Protein AF-A0A8S9QI50-F1 (afdb_monomer)

Radius of gyration: 54.48 Å; Cα contacts (8 Å, |Δi|>4): 12; chains: 1; bounding box: 110×60×147 Å

pLDDT: mean 75.53, std 21.55, range [35.88, 98.75]

Mean predicted aligned error: 19.98 Å

Organism: Brassica cretica (NCBI:txid69181)

Solvent-accessible surface area (backbone atoms only — not comparable to full-atom values): 15963 Å² total; per-residue (Å²): 137,56,76,68,60,55,54,53,54,54,58,59,60,73,72,70,82,82,82,88,85,89,84,87,86,87,87,80,80,88,78,88,74,76,85,88,80,71,90,71,80,74,74,79,72,74,74,73,73,75,77,71,82,65,77,65,79,70,86,74,72,80,82,78,77,90,82,76,102,65,68,80,72,68,54,55,61,54,54,54,56,54,64,61,71,78,57,66,94,86,71,78,77,79,68,68,86,45,73,66,44,46,51,52,50,51,53,50,54,52,50,52,50,52,53,50,50,53,49,52,53,48,50,52,54,48,51,54,49,52,59,72,64,52,54,59,68,58,54,52,49,53,53,50,49,54,51,52,53,54,52,52,50,56,50,52,54,52,48,54,56,51,50,52,52,51,53,51,53,53,51,52,52,51,54,51,53,53,52,53,50,52,51,52,52,52,51,55,51,50,56,49,49,53,52,50,53,53,51,49,52,54,48,53,52,53,51,53,50,53,51,50,54,49,35,48,72,74,65,79,47,56,73,70,63,51,54,54,53,51,56,57,51,48,55,53,49,52,53,50,53,59,55,51,62,59,52,60,56,55,55,53,57,59,65,66,69,77,114

Sequence (259 aa):
MTEREAYVKMAVAHAKDSEDEGASLEGRSPISLSPSSEDETVAVTRKRRRSSRAALPGSSHPRLVPEGDGSLFVAQVNLISLAGRMRSVGCCLPSLASSAEKEAYANVAVASAKVMEAFNEYVVVMEDRVEASWNEKEIESIGSEIKRLSEELEVIKREGKRDAKKIEALTDDWRRIQWENKDLTTQGKWTRKMKEVSAEIQLQEVTANIDLINELKDGGLTVDAELARLKEMEGDCEGLVASAAVSDWSIWARSSSNF

Structure (mmCIF, N/CA/C/O backbone):
data_AF-A0A8S9QI50-F1
#
_entry.id   AF-A0A8S9QI50-F1
#
loop_
_atom_site.group_PDB
_atom_site.id
_atom_site.type_symbol
_atom_site.label_atom_id
_atom_site.label_alt_id
_atom_site.label_comp_id
_atom_site.label_asym_id
_atom_site.label_entity_id
_atom_site.label_seq_id
_atom_site.pdbx_PDB_ins_code
_atom_site.Cartn_x
_atom_site.Cartn_y
_atom_site.Cartn_z
_atom_site.occupancy
_atom_site.B_iso_or_equiv
_atom_site.auth_seq_id
_atom_site.auth_comp_id
_atom_site.auth_asym_id
_atom_site.auth_atom_id
_atom_site.pdbx_PDB_model_num
ATOM 1 N N . MET A 1 1 ? 23.922 30.296 -1.142 1.00 53.25 1 MET A N 1
ATOM 2 C CA . MET A 1 1 ? 23.917 28.849 -0.863 1.00 53.25 1 MET A CA 1
ATOM 3 C C . MET A 1 1 ? 22.477 28.391 -0.955 1.00 53.25 1 MET A C 1
ATOM 5 O O . MET A 1 1 ? 21.657 28.883 -0.190 1.00 53.25 1 MET A O 1
ATOM 9 N N . TH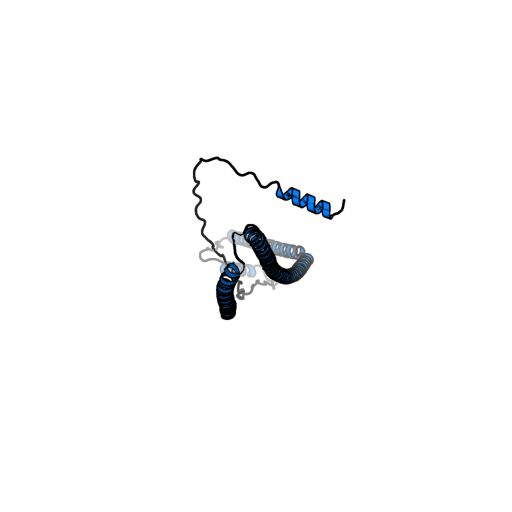R A 1 2 ? 22.134 27.619 -1.981 1.00 66.44 2 THR A N 1
ATOM 10 C CA . THR A 1 2 ? 20.734 27.238 -2.257 1.00 66.44 2 THR A CA 1
ATOM 11 C C . THR A 1 2 ? 20.376 25.960 -1.499 1.00 66.44 2 THR A C 1
ATOM 13 O O . THR A 1 2 ? 21.251 25.143 -1.233 1.00 66.44 2 THR A O 1
ATOM 16 N N . GLU A 1 3 ? 19.102 25.761 -1.151 1.00 64.56 3 GLU A N 1
ATOM 17 C CA . GLU A 1 3 ? 18.578 24.577 -0.430 1.00 64.56 3 GLU A CA 1
ATOM 18 C C . GLU A 1 3 ? 19.058 23.230 -1.006 1.00 64.56 3 GLU A C 1
ATOM 20 O O . GLU A 1 3 ? 19.259 22.257 -0.277 1.00 64.56 3 GLU A O 1
ATOM 25 N N . ARG A 1 4 ? 19.333 23.188 -2.315 1.00 60.25 4 ARG A N 1
ATOM 26 C CA . ARG A 1 4 ? 19.885 22.017 -3.010 1.00 60.25 4 ARG A CA 1
ATOM 27 C C . ARG A 1 4 ? 21.316 21.675 -2.580 1.00 60.25 4 ARG A C 1
ATOM 29 O O . ARG A 1 4 ? 21.659 20.500 -2.517 1.00 60.25 4 ARG A O 1
ATOM 36 N N . GLU A 1 5 ? 22.136 22.660 -2.221 1.00 66.38 5 GLU A N 1
ATOM 37 C CA . GLU A 1 5 ? 23.499 22.431 -1.718 1.00 66.38 5 GLU A CA 1
ATOM 38 C C . GLU A 1 5 ? 23.504 21.888 -0.282 1.00 66.38 5 GLU A C 1
ATOM 40 O O . GLU A 1 5 ? 24.414 21.146 0.091 1.00 66.38 5 GLU A O 1
ATOM 45 N N . ALA A 1 6 ? 22.479 22.208 0.517 1.00 70.50 6 ALA A N 1
ATOM 46 C CA . ALA A 1 6 ? 22.309 21.647 1.856 1.00 70.50 6 ALA A CA 1
ATOM 47 C C . ALA A 1 6 ? 21.894 20.166 1.795 1.00 70.50 6 ALA A C 1
ATOM 49 O O . ALA A 1 6 ? 22.446 19.342 2.523 1.00 70.50 6 ALA A O 1
ATOM 50 N N . TYR A 1 7 ? 21.003 19.811 0.863 1.00 66.00 7 TYR A N 1
ATOM 51 C CA . TYR A 1 7 ? 20.555 18.427 0.670 1.00 66.00 7 TYR A CA 1
ATOM 52 C C . TYR A 1 7 ? 21.679 17.500 0.178 1.00 66.00 7 TYR A C 1
ATOM 54 O O . TYR A 1 7 ? 21.816 16.376 0.658 1.00 66.00 7 TYR A O 1
ATOM 62 N N . VAL A 1 8 ? 22.540 17.986 -0.724 1.00 71.69 8 VAL A N 1
ATOM 63 C CA . VAL A 1 8 ? 23.691 17.214 -1.226 1.00 71.69 8 VAL A CA 1
ATOM 64 C C . VAL A 1 8 ? 24.761 17.029 -0.144 1.00 71.69 8 VAL A C 1
ATOM 66 O O . VAL A 1 8 ? 25.303 15.935 -0.007 1.00 71.69 8 VAL A O 1
ATOM 69 N N . LYS A 1 9 ? 25.036 18.049 0.684 1.00 68.44 9 LYS A N 1
ATOM 70 C CA . LYS A 1 9 ? 25.986 17.912 1.805 1.00 68.44 9 LYS A CA 1
ATOM 71 C C . LYS A 1 9 ? 25.498 16.937 2.879 1.00 68.44 9 LYS A C 1
ATOM 73 O O . LYS A 1 9 ? 26.313 16.199 3.426 1.00 68.44 9 LYS A O 1
ATOM 78 N N . MET A 1 10 ? 24.193 16.895 3.145 1.00 64.94 10 MET A N 1
ATOM 79 C CA . MET A 1 10 ? 23.613 15.963 4.117 1.00 64.94 10 MET A CA 1
ATOM 80 C C . MET A 1 10 ? 23.658 14.508 3.619 1.00 64.94 10 MET A C 1
ATOM 82 O O . MET A 1 10 ? 23.988 13.609 4.388 1.00 64.94 10 MET A O 1
ATOM 86 N N . ALA A 1 11 ? 23.422 14.276 2.322 1.00 61.91 11 ALA A N 1
ATOM 87 C CA . ALA A 1 11 ? 23.506 12.941 1.724 1.00 61.91 11 ALA A CA 1
ATOM 88 C C . ALA A 1 11 ? 24.944 12.382 1.688 1.00 61.91 11 ALA A C 1
ATOM 90 O O . ALA A 1 11 ? 25.144 11.184 1.866 1.00 61.91 11 ALA A O 1
ATOM 91 N N . VAL A 1 12 ? 25.955 13.241 1.510 1.00 62.34 12 VAL A N 1
ATOM 92 C CA . VAL A 1 12 ? 27.372 12.827 1.506 1.00 62.34 12 VAL A CA 1
ATOM 93 C C . VAL A 1 12 ? 27.894 12.523 2.917 1.00 62.34 12 VAL A C 1
ATOM 95 O O . VAL A 1 12 ? 28.779 11.683 3.065 1.00 62.34 12 VAL A O 1
ATOM 98 N N . ALA A 1 13 ? 27.337 13.152 3.956 1.00 55.03 13 ALA A N 1
ATOM 99 C CA . ALA A 1 13 ? 27.721 12.882 5.342 1.00 55.03 13 ALA A CA 1
ATOM 100 C C . ALA A 1 13 ? 27.236 11.506 5.837 1.00 55.03 13 ALA A C 1
ATOM 102 O O . ALA A 1 13 ? 27.959 10.832 6.558 1.00 55.03 13 ALA A O 1
ATOM 103 N N . HIS A 1 14 ? 26.060 11.042 5.400 1.00 53.00 14 HIS A N 1
ATOM 104 C CA . HIS A 1 14 ? 25.489 9.770 5.867 1.00 53.00 14 HIS A CA 1
ATOM 105 C C . HIS A 1 14 ? 26.111 8.521 5.202 1.00 53.00 14 HIS A C 1
ATOM 107 O O . HIS A 1 14 ? 25.892 7.399 5.652 1.00 53.00 14 HIS A O 1
ATOM 113 N N . ALA A 1 15 ? 26.889 8.690 4.130 1.00 50.84 15 ALA A N 1
ATOM 114 C CA . ALA A 1 15 ? 27.510 7.582 3.399 1.00 50.84 15 ALA A CA 1
ATOM 115 C C . ALA A 1 15 ? 28.941 7.244 3.865 1.00 50.84 15 ALA A C 1
ATOM 117 O O . ALA A 1 15 ? 29.546 6.333 3.308 1.00 50.84 15 ALA A O 1
ATOM 118 N N . LYS A 1 16 ? 29.505 7.971 4.845 1.00 50.59 16 LYS A N 1
ATOM 119 C CA . LYS A 1 16 ? 30.912 7.817 5.268 1.00 50.59 16 LYS A CA 1
ATOM 120 C C . LYS A 1 16 ? 31.152 7.115 6.609 1.00 50.59 16 LYS A C 1
ATOM 122 O O . LYS A 1 16 ? 32.307 6.845 6.907 1.00 50.59 16 LYS A O 1
ATOM 127 N N . ASP A 1 17 ? 30.106 6.750 7.349 1.00 46.94 17 ASP A N 1
ATOM 128 C CA . ASP A 1 17 ? 30.235 6.150 8.692 1.00 46.94 17 ASP A CA 1
ATOM 129 C C . ASP A 1 17 ? 29.958 4.633 8.734 1.00 46.94 17 ASP A C 1
ATOM 131 O O . ASP A 1 17 ? 29.653 4.083 9.787 1.00 46.94 17 ASP A O 1
ATOM 135 N N . SER A 1 18 ? 30.049 3.927 7.602 1.00 50.88 18 SER A N 1
ATOM 136 C CA . SER A 1 18 ? 29.782 2.480 7.543 1.00 50.88 18 SER A CA 1
ATOM 137 C C . SER A 1 18 ? 30.914 1.692 6.886 1.00 50.88 18 SER A C 1
ATOM 139 O O . SER A 1 18 ? 30.664 0.882 5.998 1.00 50.88 18 SER A O 1
ATOM 141 N N . GLU A 1 19 ? 32.147 1.902 7.341 1.00 57.00 19 GLU A N 1
ATOM 142 C CA . GLU A 1 19 ? 33.214 0.903 7.215 1.00 57.00 19 GLU A CA 1
ATOM 143 C C . GLU A 1 19 ? 34.028 0.857 8.514 1.00 57.00 19 GLU A C 1
ATOM 145 O O . GLU A 1 19 ? 34.927 1.667 8.719 1.00 57.00 19 GLU A O 1
ATOM 150 N N . ASP A 1 20 ? 33.696 -0.094 9.388 1.00 48.69 20 ASP A N 1
ATOM 151 C CA . ASP A 1 20 ? 34.675 -0.719 10.280 1.00 48.69 20 ASP A CA 1
ATOM 152 C C . ASP A 1 20 ? 34.246 -2.171 10.544 1.00 48.69 20 ASP A C 1
ATOM 154 O O . ASP A 1 20 ? 33.265 -2.453 11.233 1.00 48.69 20 ASP A O 1
ATOM 158 N N . GLU A 1 21 ? 34.954 -3.087 9.891 1.00 50.69 21 GLU A N 1
ATOM 159 C CA . GLU A 1 21 ? 34.853 -4.540 10.007 1.00 50.69 21 GLU A CA 1
ATOM 160 C C . GLU A 1 21 ? 36.216 -5.034 10.508 1.00 50.69 21 GLU A C 1
ATOM 162 O O . GLU A 1 21 ? 37.238 -4.799 9.860 1.00 50.69 21 GLU A O 1
ATOM 167 N N . GLY A 1 22 ? 36.218 -5.748 11.640 1.00 38.06 22 GLY A N 1
ATOM 168 C CA . GLY A 1 22 ? 37.297 -6.667 12.007 1.00 38.06 22 GLY A CA 1
ATOM 169 C C . GLY A 1 22 ? 37.943 -6.467 13.384 1.00 38.06 22 GLY A C 1
ATOM 170 O O . GLY A 1 22 ? 38.896 -5.711 13.526 1.00 38.06 22 GLY A O 1
ATOM 171 N N . ALA A 1 23 ? 37.534 -7.277 14.372 1.00 39.34 23 ALA A N 1
ATOM 172 C CA . ALA A 1 23 ? 38.334 -8.413 14.876 1.00 39.34 23 ALA A CA 1
ATOM 173 C C . ALA A 1 23 ? 38.039 -8.802 16.345 1.00 39.34 23 ALA A C 1
ATOM 175 O O . ALA A 1 23 ? 38.146 -7.997 17.263 1.00 39.34 23 ALA A O 1
ATOM 176 N N . SER A 1 24 ? 37.805 -10.111 16.511 1.00 46.34 24 SER A N 1
ATOM 177 C CA . SER A 1 24 ? 38.075 -10.997 17.657 1.00 46.34 24 SER A CA 1
ATOM 178 C C . SER A 1 24 ? 37.554 -10.656 19.056 1.00 46.34 24 SER A C 1
ATOM 180 O O . SER A 1 24 ? 38.048 -9.753 19.715 1.00 46.34 24 SER A O 1
ATOM 182 N N . LEU A 1 25 ? 36.753 -11.578 19.606 1.00 37.06 25 LEU A N 1
ATOM 183 C CA . LEU A 1 25 ? 37.159 -12.336 20.798 1.00 37.06 25 LEU A CA 1
ATOM 184 C C . LEU A 1 25 ? 36.347 -13.634 20.916 1.00 37.06 25 LEU A C 1
ATOM 186 O O . LEU A 1 25 ? 35.134 -13.645 21.114 1.00 37.06 25 LEU A O 1
ATOM 190 N N . GLU A 1 26 ? 37.071 -14.735 20.784 1.00 41.72 26 GLU A N 1
ATOM 191 C CA . GLU A 1 26 ? 36.628 -16.101 21.001 1.00 41.72 26 GLU A CA 1
ATOM 192 C C . GLU A 1 26 ? 36.781 -16.458 22.489 1.00 41.72 26 GLU A C 1
ATOM 194 O O . GLU A 1 26 ? 37.806 -16.165 23.105 1.00 41.72 26 GLU A O 1
ATOM 199 N N . GLY A 1 27 ? 35.770 -17.125 23.056 1.00 40.91 27 GLY A N 1
ATOM 200 C CA . GLY A 1 27 ? 35.935 -17.953 24.252 1.00 40.91 27 GLY A CA 1
ATOM 201 C C . GLY A 1 27 ? 35.126 -17.563 25.492 1.00 40.91 27 GLY A C 1
ATOM 202 O O . GLY A 1 27 ? 35.678 -17.000 26.433 1.00 40.91 27 GLY A O 1
ATOM 203 N N . ARG A 1 28 ? 33.861 -18.012 25.567 1.00 35.88 28 ARG A N 1
ATOM 204 C CA . ARG A 1 28 ? 33.330 -18.785 26.718 1.00 35.88 28 ARG A CA 1
ATOM 205 C C . ARG A 1 28 ? 31.883 -19.257 26.506 1.00 35.88 28 ARG A C 1
ATOM 207 O O . ARG A 1 28 ? 30.975 -18.448 26.409 1.00 35.88 28 ARG A O 1
ATOM 214 N N . SER A 1 29 ? 31.741 -20.584 26.532 1.00 38.06 29 SER A N 1
ATOM 215 C CA . SER A 1 29 ? 30.603 -21.433 26.931 1.00 38.06 29 SER A CA 1
ATOM 216 C C . SER A 1 29 ? 29.186 -21.153 26.390 1.00 38.06 29 SER A C 1
ATOM 218 O O . SER A 1 29 ? 28.619 -20.097 26.661 1.00 38.06 29 SER A O 1
ATOM 220 N N . PRO A 1 30 ? 28.525 -22.150 25.763 1.00 41.66 30 PRO A N 1
ATOM 221 C CA . PRO A 1 30 ? 27.126 -22.033 25.382 1.00 41.66 30 PRO A CA 1
ATOM 222 C C . PRO A 1 30 ? 26.244 -22.205 26.623 1.00 41.66 30 PRO A C 1
ATOM 224 O O . PRO A 1 30 ? 26.218 -23.263 27.253 1.00 41.66 30 PRO A O 1
ATOM 227 N N . ILE A 1 31 ? 25.509 -21.155 26.975 1.00 39.34 31 ILE A N 1
ATOM 228 C CA . ILE A 1 31 ? 24.332 -21.283 27.829 1.00 39.34 31 ILE A CA 1
ATOM 229 C C . ILE A 1 31 ? 23.234 -21.875 26.951 1.00 39.34 31 ILE A C 1
ATOM 231 O O . ILE A 1 31 ? 22.781 -21.253 25.991 1.00 39.34 31 ILE A O 1
ATOM 235 N N . SER A 1 32 ? 22.842 -23.102 27.277 1.00 50.28 32 SER A N 1
ATOM 236 C CA . SER A 1 32 ? 21.688 -23.788 26.715 1.00 50.28 32 SER A CA 1
ATOM 237 C C . SER A 1 32 ? 20.434 -22.940 26.928 1.00 50.28 32 SER A C 1
ATOM 239 O O . SER A 1 32 ? 19.916 -22.869 28.042 1.00 50.28 32 SER A O 1
ATOM 241 N N . LEU A 1 33 ? 19.937 -22.306 25.867 1.00 38.09 33 LEU A N 1
ATOM 242 C CA . LEU A 1 33 ? 18.583 -21.770 25.827 1.00 38.09 33 LEU A CA 1
ATOM 243 C C . LEU A 1 33 ? 17.759 -22.648 24.894 1.00 38.09 33 LEU A C 1
ATOM 245 O O . LEU A 1 33 ? 18.030 -22.776 23.702 1.00 38.09 33 LEU A O 1
ATOM 249 N N . SER A 1 34 ? 16.793 -23.310 25.515 1.00 43.22 34 SER A N 1
ATOM 250 C CA . SER A 1 34 ? 15.801 -24.188 24.920 1.00 43.22 34 SER A CA 1
ATOM 251 C C . SER A 1 34 ? 15.089 -23.532 23.730 1.00 43.22 34 SER A C 1
ATOM 253 O O . SER A 1 34 ? 14.813 -22.330 23.773 1.00 43.22 34 SER A O 1
ATOM 255 N N . PRO A 1 35 ? 14.699 -24.305 22.703 1.00 43.25 35 PRO A N 1
ATOM 256 C CA . PRO A 1 35 ? 13.787 -23.817 21.685 1.00 43.25 35 PRO A CA 1
ATOM 257 C C . PRO A 1 35 ? 12.401 -23.663 22.322 1.00 43.25 35 PRO A C 1
ATOM 259 O O . PRO A 1 35 ? 11.683 -24.640 22.521 1.00 43.25 35 PRO A O 1
ATOM 262 N N . SER A 1 36 ? 12.030 -22.428 22.664 1.00 44.16 36 SER A N 1
ATOM 263 C CA . SER A 1 36 ? 10.642 -22.055 22.957 1.00 44.16 36 SER A CA 1
ATOM 264 C C . SER A 1 36 ? 9.857 -22.070 21.646 1.00 44.16 36 SER A C 1
ATOM 266 O O . SER A 1 36 ? 9.602 -21.042 21.026 1.00 44.16 36 SER A O 1
ATOM 268 N N . SER A 1 37 ? 9.557 -23.284 21.201 1.00 56.59 37 SER A N 1
ATOM 269 C CA . SER A 1 37 ? 8.651 -23.627 20.117 1.00 56.59 37 SER A CA 1
ATOM 270 C C . SER A 1 37 ? 7.287 -23.884 20.744 1.00 56.59 37 SER A C 1
ATOM 272 O O . SER A 1 37 ? 6.977 -25.030 21.039 1.00 56.59 37 SER A O 1
ATOM 274 N N . GLU A 1 38 ? 6.489 -22.839 20.934 1.00 39.84 38 GLU A N 1
ATOM 275 C CA . GLU A 1 38 ? 5.031 -22.945 21.043 1.00 39.84 38 GLU A CA 1
ATOM 276 C C . GLU A 1 38 ? 4.443 -21.677 20.425 1.00 39.84 38 GLU A C 1
ATOM 278 O O . GLU A 1 38 ? 4.238 -20.659 21.080 1.00 39.84 38 GLU A O 1
ATOM 283 N N . ASP A 1 39 ? 4.206 -21.739 19.116 1.00 41.94 39 ASP A N 1
ATOM 284 C CA . ASP A 1 39 ? 3.290 -20.837 18.423 1.00 41.94 39 ASP A CA 1
ATOM 285 C C . ASP A 1 39 ? 1.862 -21.260 18.827 1.00 41.94 39 ASP A C 1
ATOM 287 O O . ASP A 1 39 ? 1.089 -21.833 18.055 1.00 41.94 39 ASP A O 1
ATOM 291 N N . GLU A 1 40 ? 1.537 -21.082 20.112 1.00 43.50 40 GLU A N 1
ATOM 292 C CA . GLU A 1 40 ? 0.192 -21.277 20.633 1.00 43.50 40 GLU A CA 1
ATOM 293 C C . GLU A 1 40 ? -0.598 -20.016 20.298 1.00 43.50 40 GLU A C 1
ATOM 295 O O . GLU A 1 40 ? -0.672 -19.034 21.040 1.00 43.50 40 GLU A O 1
ATOM 300 N N . THR A 1 41 ? -1.184 -20.050 19.106 1.00 49.28 41 THR A N 1
ATOM 301 C CA . THR A 1 41 ? -2.286 -19.181 18.714 1.00 49.28 41 THR A CA 1
ATOM 302 C C . THR A 1 41 ? -3.450 -19.394 19.682 1.00 49.28 41 THR A C 1
ATOM 304 O O . THR A 1 41 ? -4.419 -20.101 19.405 1.00 49.28 41 THR A O 1
ATOM 307 N N . VAL A 1 42 ? -3.389 -18.736 20.841 1.00 39.00 42 VAL A N 1
ATOM 308 C CA . VAL A 1 42 ? -4.548 -18.537 21.703 1.00 39.00 42 VAL A CA 1
ATOM 309 C C . VAL A 1 42 ? -5.453 -17.564 20.965 1.00 39.00 42 VAL A C 1
ATOM 311 O O . VAL A 1 42 ? -5.441 -16.348 21.165 1.00 39.00 42 VAL A O 1
ATOM 314 N N . ALA A 1 43 ? -6.262 -18.125 20.070 1.00 44.03 43 ALA A N 1
ATOM 315 C CA . ALA A 1 43 ? -7.522 -17.542 19.687 1.00 44.03 43 ALA A CA 1
ATOM 316 C C . ALA A 1 43 ? -8.245 -17.213 20.995 1.00 44.03 43 ALA A C 1
ATOM 318 O O . ALA A 1 43 ? -8.795 -18.089 21.664 1.00 44.03 43 ALA A O 1
ATOM 319 N N . VAL A 1 44 ? -8.232 -15.935 21.376 1.00 43.06 44 VAL A N 1
ATOM 320 C CA . VAL A 1 44 ? -9.136 -15.402 22.387 1.00 43.06 44 VAL A CA 1
ATOM 321 C C . VAL A 1 44 ? -10.522 -15.467 21.760 1.00 43.06 44 VAL A C 1
ATOM 323 O O . VAL A 1 44 ? -11.095 -14.481 21.295 1.00 43.06 44 VAL A O 1
ATOM 326 N N . THR A 1 45 ? -11.089 -16.672 21.741 1.00 44.28 45 THR A N 1
ATOM 327 C CA . THR A 1 45 ? -12.521 -16.865 21.689 1.00 44.28 45 THR A CA 1
ATOM 328 C C . THR A 1 45 ? -13.023 -16.238 22.975 1.00 44.28 45 THR A C 1
ATOM 330 O O . THR A 1 45 ? -13.099 -16.880 24.025 1.00 44.28 45 THR A O 1
ATOM 333 N N . ARG A 1 46 ? -13.326 -14.938 22.911 1.00 47.88 46 ARG A N 1
ATOM 334 C CA . ARG A 1 46 ? -14.238 -14.297 23.845 1.00 47.88 46 ARG A CA 1
ATOM 335 C C . ARG A 1 46 ? -15.481 -15.165 23.813 1.00 47.88 46 ARG A C 1
ATOM 337 O O . ARG A 1 46 ? -16.284 -15.084 22.884 1.00 47.88 46 ARG A O 1
ATOM 344 N N . LYS A 1 47 ? -15.587 -16.054 24.805 1.00 41.38 47 LYS A N 1
ATOM 345 C CA . LYS A 1 47 ? -16.799 -16.783 25.143 1.00 41.38 47 LYS A CA 1
ATOM 346 C C . LYS A 1 47 ? -17.852 -15.707 25.311 1.00 41.38 47 LYS A C 1
ATOM 348 O O . LYS A 1 47 ? -17.959 -15.072 26.358 1.00 41.38 47 LYS A O 1
ATOM 353 N N . ARG A 1 48 ? -18.598 -15.480 24.231 1.00 47.09 48 ARG A N 1
ATOM 354 C CA . ARG A 1 48 ? -19.889 -14.825 24.235 1.00 47.09 48 ARG A CA 1
ATOM 355 C C . ARG A 1 48 ? -20.685 -15.637 25.237 1.00 47.09 48 ARG A C 1
ATOM 357 O O . ARG A 1 48 ? -21.164 -16.724 24.917 1.00 47.09 48 ARG A O 1
ATOM 364 N N . ARG A 1 49 ? -20.720 -15.155 26.483 1.00 46.12 49 ARG A N 1
ATOM 365 C CA . ARG A 1 49 ? -21.647 -15.628 27.497 1.00 46.12 49 ARG A CA 1
ATOM 366 C C . ARG A 1 49 ? -23.008 -15.425 26.865 1.00 46.12 49 ARG A C 1
ATOM 368 O O . ARG A 1 49 ? -23.528 -14.315 26.800 1.00 46.12 49 ARG A O 1
ATOM 375 N N . ARG A 1 50 ? -23.532 -16.508 26.298 1.00 46.19 50 ARG A N 1
ATOM 376 C CA . ARG A 1 50 ? -24.946 -16.666 26.041 1.00 46.19 50 ARG A CA 1
ATOM 377 C C . ARG A 1 50 ? -25.557 -16.441 27.410 1.00 46.19 50 ARG A C 1
ATOM 379 O O . ARG A 1 50 ? -25.398 -17.276 28.295 1.00 46.19 50 ARG A O 1
ATOM 386 N N . SER A 1 51 ? -26.100 -15.243 27.595 1.00 49.16 51 SER A N 1
ATOM 387 C CA . SER A 1 51 ? -26.932 -14.896 28.729 1.00 49.16 51 SER A CA 1
ATOM 388 C C . SER A 1 51 ? -28.118 -15.841 28.649 1.00 49.16 51 SER A C 1
ATOM 390 O O . SER A 1 51 ? -29.104 -15.603 27.952 1.00 49.16 51 SER A O 1
ATOM 392 N N . SER A 1 52 ? -27.953 -17.013 29.254 1.00 44.09 52 SER A N 1
ATOM 393 C CA . SER A 1 52 ? -29.072 -17.805 29.694 1.00 44.09 52 SER A CA 1
ATOM 394 C C . SER A 1 52 ? -29.775 -16.912 30.694 1.00 44.09 52 SER A C 1
ATOM 396 O O . SER A 1 52 ? -29.311 -16.729 31.819 1.00 44.09 52 SER A O 1
ATOM 398 N N . ARG A 1 53 ? -30.886 -16.340 30.236 1.00 46.53 53 ARG A N 1
ATOM 399 C CA . ARG A 1 53 ? -32.031 -15.956 31.046 1.00 46.53 53 ARG A CA 1
ATOM 400 C C . ARG A 1 53 ? -32.474 -17.197 31.825 1.00 46.53 53 ARG A C 1
ATOM 402 O O . ARG A 1 53 ? -33.479 -17.820 31.510 1.00 46.53 53 ARG A O 1
ATOM 409 N N . ALA A 1 54 ? -31.665 -17.612 32.793 1.00 41.06 54 ALA A N 1
ATOM 410 C CA . ALA A 1 54 ? -32.154 -18.345 33.928 1.00 41.06 54 ALA A CA 1
ATOM 411 C C . ALA A 1 54 ? -33.042 -17.327 34.626 1.00 41.06 54 ALA A C 1
ATOM 413 O O . ALA A 1 54 ? -32.573 -16.260 35.027 1.00 41.06 54 ALA A O 1
ATOM 414 N N . ALA A 1 55 ? -34.341 -17.605 34.645 1.00 49.72 55 ALA A N 1
ATOM 415 C CA . ALA A 1 55 ? -35.219 -16.970 35.598 1.00 49.72 55 ALA A CA 1
ATOM 416 C C . ALA A 1 55 ? -34.542 -17.159 36.955 1.00 49.72 55 ALA A C 1
ATOM 418 O O . ALA A 1 55 ? -34.476 -18.278 37.465 1.00 49.72 55 ALA A O 1
ATOM 419 N N . LEU A 1 56 ? -33.943 -16.084 37.475 1.00 48.22 56 LEU A N 1
ATOM 420 C CA . LEU A 1 56 ? -33.612 -16.027 38.883 1.00 48.22 56 LEU A CA 1
ATOM 421 C C . LEU A 1 56 ? -34.909 -16.431 39.588 1.00 48.22 56 LEU A C 1
ATOM 423 O O . LEU A 1 56 ? -35.959 -15.886 39.218 1.00 48.22 56 LEU A O 1
ATOM 427 N N . PRO A 1 57 ? -34.891 -17.416 40.505 1.00 46.66 57 PRO A N 1
ATOM 428 C CA . PRO A 1 57 ? -36.046 -17.623 41.359 1.00 46.66 57 PRO A CA 1
ATOM 429 C C . PRO A 1 57 ? -36.335 -16.246 41.939 1.00 46.66 57 PRO A C 1
ATOM 431 O O . PRO A 1 57 ? -35.425 -15.620 42.489 1.00 46.66 57 PRO A O 1
ATOM 434 N N . GLY A 1 58 ? -37.523 -15.720 41.615 1.00 40.62 58 GLY A N 1
ATOM 435 C CA . GLY A 1 58 ? -37.868 -14.331 41.874 1.00 40.62 58 GLY A CA 1
ATOM 436 C C . GLY A 1 58 ? -37.426 -13.992 43.282 1.00 40.62 58 GLY A C 1
ATOM 437 O O . GLY A 1 58 ? -37.650 -14.803 44.180 1.00 40.62 58 GLY A O 1
ATOM 438 N N . SER A 1 59 ? -36.733 -12.861 43.434 1.00 45.88 59 SER A N 1
ATOM 439 C CA . SER A 1 59 ? -36.377 -12.330 44.742 1.00 45.88 59 SER A CA 1
ATOM 440 C C . SER A 1 59 ? -37.672 -12.175 45.526 1.00 45.88 59 SER A C 1
ATOM 442 O O . SER A 1 59 ? -38.389 -11.180 45.422 1.00 45.88 59 SER A O 1
ATOM 444 N N . SER A 1 60 ? -38.029 -13.227 46.249 1.00 47.25 60 SER A N 1
ATOM 445 C CA . SER A 1 60 ? -39.122 -13.252 47.187 1.00 47.25 60 SER A CA 1
ATOM 446 C C . SER A 1 60 ? -38.584 -12.546 48.413 1.00 47.25 60 SER A C 1
ATOM 448 O O . SER A 1 60 ? -38.280 -13.190 49.413 1.00 47.25 60 SER A O 1
ATOM 450 N N . HIS A 1 61 ? -38.399 -11.228 48.303 1.00 45.62 61 HIS A N 1
ATOM 451 C CA . HIS A 1 61 ? -38.330 -10.365 49.466 1.00 45.62 61 HIS A CA 1
ATOM 452 C C . HIS A 1 61 ? -39.605 -10.646 50.262 1.00 45.62 61 HIS A C 1
ATOM 454 O O . HIS A 1 61 ? -40.702 -10.383 49.754 1.00 45.62 61 HIS A O 1
ATOM 460 N N . PRO A 1 62 ? -39.515 -11.221 51.471 1.00 40.81 62 PRO A N 1
ATOM 461 C CA . PRO A 1 62 ? -40.679 -11.372 52.319 1.00 40.81 62 PRO A CA 1
ATOM 462 C C . PRO A 1 62 ? -41.071 -9.960 52.750 1.00 40.81 62 PRO A C 1
ATOM 464 O O . PRO A 1 62 ? -40.472 -9.381 53.653 1.00 40.81 62 PRO A O 1
ATOM 467 N N . ARG A 1 63 ? -42.038 -9.360 52.051 1.00 45.12 63 ARG A N 1
ATOM 468 C CA . ARG A 1 63 ? -42.629 -8.087 52.454 1.00 45.12 63 ARG A CA 1
ATOM 469 C C . ARG A 1 63 ? -43.531 -8.381 53.648 1.00 45.12 63 ARG A C 1
ATOM 471 O O . ARG A 1 63 ? -44.696 -8.727 53.483 1.00 45.12 63 ARG A O 1
ATOM 478 N N . LEU A 1 64 ? -42.957 -8.335 54.845 1.00 43.41 64 LEU A N 1
ATOM 479 C CA . LEU A 1 64 ? -43.707 -8.481 56.084 1.00 43.41 64 LEU A CA 1
ATOM 480 C C . LEU A 1 64 ? -44.347 -7.131 56.408 1.00 43.41 64 LEU A C 1
ATOM 482 O O . LEU A 1 64 ? -43.685 -6.217 56.887 1.00 43.41 64 LEU A O 1
ATOM 486 N N . VAL A 1 65 ? -45.635 -7.012 56.090 1.00 38.97 65 VAL A N 1
ATOM 487 C CA . VAL A 1 65 ? -46.508 -5.960 56.615 1.00 38.97 65 VAL A CA 1
ATOM 488 C C . VAL A 1 65 ? -46.973 -6.433 57.997 1.00 38.97 65 VAL A C 1
ATOM 490 O O . VAL A 1 65 ? -47.631 -7.474 58.067 1.00 38.97 65 VAL A O 1
ATOM 493 N N . PRO A 1 66 ? -46.627 -5.750 59.102 1.00 50.03 66 PRO A N 1
ATOM 494 C CA . PRO A 1 66 ? -47.206 -6.051 60.398 1.00 50.03 66 PRO A CA 1
ATOM 495 C C . PRO A 1 66 ? -48.563 -5.352 60.472 1.00 50.03 66 PRO A C 1
ATOM 497 O O . PRO A 1 66 ? -48.638 -4.144 60.673 1.00 50.03 66 PRO A O 1
ATOM 500 N N . GLU A 1 67 ? -49.633 -6.110 60.269 1.00 43.59 67 GLU A N 1
ATOM 501 C 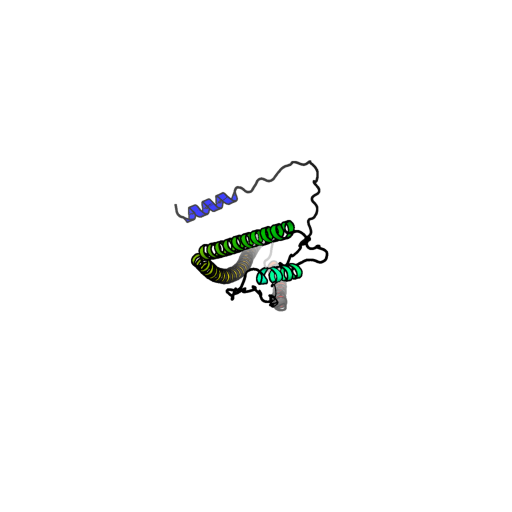CA . GLU A 1 67 ? -51.000 -5.647 60.490 1.00 43.59 67 GLU A CA 1
ATOM 502 C C . GLU A 1 67 ? -51.547 -6.357 61.732 1.00 43.59 67 GLU A C 1
ATOM 504 O O . GLU A 1 67 ? -51.729 -7.577 61.727 1.00 43.59 67 GLU A O 1
ATOM 509 N N . GLY A 1 68 ? -51.760 -5.606 62.817 1.00 42.25 68 GLY A N 1
ATOM 510 C CA . GLY A 1 68 ? -52.513 -6.095 63.970 1.00 42.25 68 GLY A CA 1
ATOM 511 C C . GLY A 1 68 ? -52.064 -5.554 65.326 1.00 42.25 68 GLY A C 1
ATOM 512 O O . GLY A 1 68 ? -51.013 -5.927 65.846 1.00 42.25 68 GLY A O 1
ATOM 513 N N . ASP A 1 69 ? -52.950 -4.787 65.957 1.00 48.84 69 ASP A N 1
ATOM 514 C CA . ASP A 1 69 ? -52.833 -4.242 67.317 1.00 48.84 69 ASP A CA 1
ATOM 515 C C . ASP A 1 69 ? -53.182 -5.303 68.388 1.00 48.84 69 ASP A C 1
ATOM 517 O O . ASP A 1 69 ? -54.032 -5.103 69.259 1.00 48.84 69 ASP A O 1
ATOM 521 N N . GLY A 1 70 ? -52.573 -6.490 68.295 1.00 48.41 70 GLY A N 1
ATOM 522 C CA . GLY A 1 70 ? -52.910 -7.659 69.113 1.00 48.41 70 GLY A CA 1
ATOM 523 C C . GLY A 1 70 ? -51.795 -8.102 70.065 1.00 48.41 70 GLY A C 1
ATOM 524 O O . GLY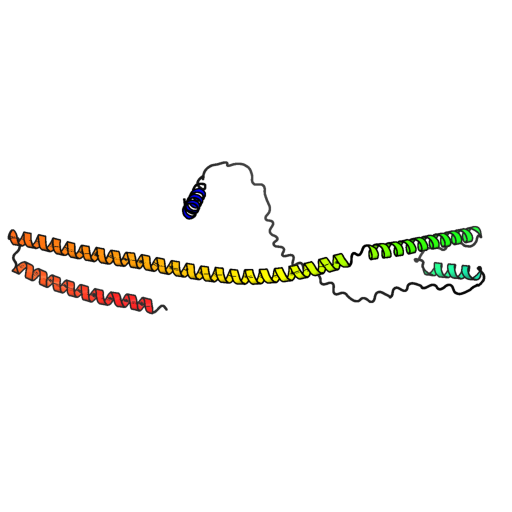 A 1 70 ? -50.675 -8.355 69.640 1.00 48.41 70 GLY A O 1
ATOM 525 N N . SER A 1 71 ? -52.145 -8.242 71.350 1.00 53.03 71 SER A N 1
ATOM 526 C CA . SER A 1 71 ? -51.456 -8.971 72.437 1.00 53.03 71 SER A CA 1
ATOM 527 C C . SER A 1 71 ? -50.116 -9.664 72.095 1.00 53.03 71 SER A C 1
ATOM 529 O O . SER A 1 71 ? -50.071 -10.688 71.407 1.00 53.03 71 SER A O 1
ATOM 531 N N . LEU A 1 72 ? -49.036 -9.167 72.715 1.00 49.41 72 LEU A N 1
ATOM 532 C CA . LEU A 1 72 ? -47.636 -9.628 72.627 1.00 49.41 72 LEU A CA 1
ATOM 533 C C . LEU A 1 72 ? -47.410 -11.148 72.820 1.00 49.41 72 LEU A C 1
ATOM 535 O O . LEU A 1 72 ? -46.367 -11.664 72.423 1.00 49.41 72 LEU A O 1
ATOM 539 N N . PHE A 1 73 ? -48.360 -11.884 73.407 1.00 44.88 73 PHE A N 1
ATOM 540 C CA . PHE A 1 73 ? -48.201 -13.307 73.741 1.00 44.88 73 PHE A CA 1
ATOM 541 C C . PHE A 1 73 ? -48.436 -14.262 72.556 1.00 44.88 73 PHE A C 1
ATOM 543 O O . PHE A 1 73 ? -47.795 -15.309 72.471 1.00 44.88 73 PHE A O 1
ATOM 550 N N . VAL A 1 74 ? -49.314 -13.907 71.608 1.00 46.34 74 VAL A N 1
ATOM 551 C CA . VAL A 1 74 ? -49.596 -14.746 70.421 1.00 46.34 74 VAL A CA 1
ATOM 552 C C . VAL A 1 74 ? -48.459 -14.650 69.390 1.00 46.34 74 VAL A C 1
ATOM 554 O O . VAL A 1 74 ? -48.181 -15.607 68.667 1.00 46.34 74 VAL A O 1
ATOM 557 N N . ALA A 1 75 ? -47.720 -13.538 69.380 1.00 53.53 75 ALA A N 1
ATOM 558 C CA . ALA A 1 75 ? -46.580 -13.317 68.490 1.00 53.53 75 ALA A CA 1
ATOM 559 C C . ALA A 1 75 ? -45.369 -14.230 68.793 1.00 53.53 75 ALA A C 1
ATOM 561 O O . ALA A 1 75 ? -44.643 -14.619 67.876 1.00 53.53 75 ALA A O 1
ATOM 562 N N . GLN A 1 76 ? -45.164 -14.636 70.053 1.00 50.12 76 GLN A N 1
ATOM 563 C CA . GLN A 1 76 ? -43.986 -15.410 70.475 1.00 50.12 76 GLN A CA 1
ATOM 564 C C . GLN A 1 76 ? -43.968 -16.840 69.904 1.00 50.12 76 GLN A C 1
ATOM 566 O O . GLN A 1 76 ? -42.917 -17.342 69.501 1.00 50.12 76 GL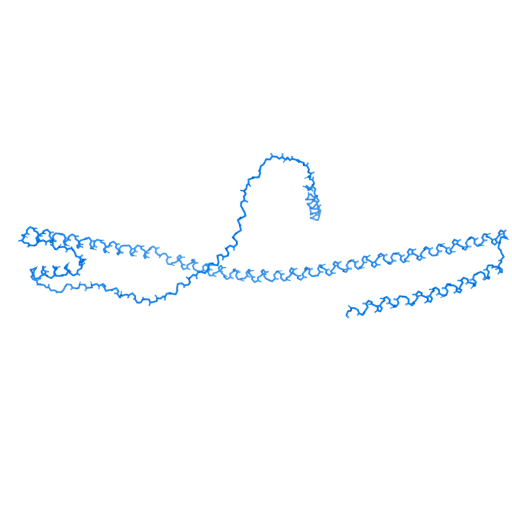N A O 1
ATOM 571 N N . VAL A 1 77 ? -45.135 -17.488 69.814 1.00 55.59 77 VAL A N 1
ATOM 572 C CA . VAL A 1 77 ? -45.278 -18.861 69.291 1.00 55.59 77 VAL A CA 1
ATOM 573 C C . VAL A 1 77 ? -45.031 -18.910 67.776 1.00 55.59 77 VAL A C 1
ATOM 575 O O . VAL A 1 77 ? -44.433 -19.860 67.265 1.00 55.59 77 VAL A O 1
ATOM 578 N N . ASN A 1 78 ? -45.402 -17.844 67.061 1.00 63.28 78 ASN A N 1
ATOM 579 C CA . ASN A 1 78 ? -45.195 -17.721 65.617 1.00 63.28 78 ASN A CA 1
ATOM 580 C C . ASN A 1 78 ? -43.714 -17.516 65.250 1.00 63.28 78 ASN A C 1
ATOM 582 O O . ASN A 1 78 ? -43.236 -18.094 64.272 1.00 63.28 78 ASN A O 1
ATOM 586 N N . LEU A 1 79 ? -42.959 -16.782 66.074 1.00 62.06 79 LEU A N 1
ATOM 587 C CA . LEU A 1 79 ? -41.509 -16.603 65.918 1.00 62.06 79 LEU A CA 1
ATOM 588 C C . LEU A 1 79 ? -40.727 -17.918 66.079 1.00 62.06 79 LEU A C 1
ATOM 590 O O . LEU A 1 79 ? -39.796 -18.183 65.317 1.00 62.06 79 LEU A O 1
ATOM 594 N N . ILE A 1 80 ? -41.134 -18.775 67.021 1.00 59.38 80 ILE A N 1
ATOM 595 C CA . ILE A 1 80 ? -40.494 -20.079 67.264 1.00 59.38 80 ILE A CA 1
ATOM 596 C C . ILE A 1 80 ? -40.736 -21.040 66.088 1.00 59.38 80 ILE A C 1
ATOM 598 O O . ILE A 1 80 ? -39.804 -21.715 65.645 1.00 59.38 80 ILE A O 1
ATOM 602 N N . SER A 1 81 ? -41.955 -21.066 65.533 1.00 65.38 81 SER A N 1
ATOM 603 C CA . SER A 1 81 ? -42.271 -21.862 64.335 1.00 65.38 81 SER A CA 1
ATOM 604 C C . SER A 1 81 ? -41.469 -21.422 63.107 1.00 65.38 81 SER A C 1
ATOM 606 O O . SER A 1 81 ? -40.956 -22.263 62.364 1.00 65.38 81 SER A O 1
ATOM 608 N N . LEU A 1 82 ? -41.308 -20.111 62.904 1.00 66.12 82 LEU A N 1
ATOM 609 C CA . LEU A 1 82 ? -40.540 -19.568 61.782 1.00 66.12 82 LEU A CA 1
ATOM 610 C C . LEU A 1 82 ? -39.043 -19.901 61.905 1.00 66.12 82 LEU A C 1
ATOM 612 O O . LEU A 1 82 ? -38.434 -20.392 60.954 1.00 66.12 82 LEU A O 1
ATOM 616 N N . ALA A 1 83 ? -38.470 -19.740 63.102 1.00 57.72 83 ALA A N 1
ATOM 617 C CA . ALA A 1 83 ? -37.079 -20.091 63.392 1.00 57.72 83 ALA A CA 1
ATOM 618 C C . ALA A 1 83 ? -36.802 -21.608 63.356 1.00 57.72 83 ALA A C 1
ATOM 620 O O . ALA A 1 83 ? -35.648 -22.036 63.250 1.00 57.72 83 ALA A O 1
ATOM 621 N N . GLY A 1 84 ? -37.835 -22.447 63.467 1.00 61.53 84 GLY A N 1
ATOM 622 C CA . GLY A 1 84 ? -37.736 -23.891 63.246 1.00 61.53 84 GLY A CA 1
ATOM 623 C C . GLY A 1 84 ? -37.569 -24.263 61.768 1.00 61.53 84 GLY A C 1
ATOM 624 O O . GLY A 1 84 ? -36.863 -25.218 61.458 1.00 61.53 84 GLY A O 1
ATOM 625 N N . ARG A 1 85 ? -38.159 -23.487 60.847 1.00 64.62 85 ARG A N 1
ATOM 626 C CA . ARG A 1 85 ? -38.179 -23.778 59.398 1.00 64.62 85 ARG A CA 1
ATOM 627 C C . ARG A 1 85 ? -36.917 -23.373 58.638 1.00 64.62 85 ARG A C 1
ATOM 629 O O . ARG A 1 85 ? -36.681 -23.893 57.554 1.00 64.62 85 ARG A O 1
ATOM 636 N N . MET A 1 86 ? -36.123 -22.455 59.184 1.00 65.50 86 MET A N 1
ATOM 637 C CA . MET A 1 86 ? -34.914 -21.927 58.534 1.00 65.50 86 MET A CA 1
ATOM 638 C C . MET A 1 86 ? -33.626 -22.684 58.911 1.00 65.50 86 MET A C 1
ATOM 640 O O . MET A 1 86 ? -32.536 -22.231 58.569 1.00 65.50 86 MET A O 1
ATOM 644 N N . ARG A 1 87 ? -33.713 -23.811 59.634 1.00 58.50 87 ARG A N 1
ATOM 645 C CA . ARG A 1 87 ? -32.539 -24.518 60.173 1.00 58.50 87 ARG A CA 1
ATOM 646 C C . ARG A 1 87 ? -32.050 -25.673 59.304 1.00 58.50 87 ARG A C 1
ATOM 648 O O . ARG A 1 87 ? -32.830 -26.425 58.728 1.00 58.50 87 ARG A O 1
ATOM 655 N N . SER A 1 88 ? -30.731 -25.837 59.288 1.00 54.22 88 SER A N 1
ATOM 656 C CA . SER A 1 88 ? -30.039 -27.006 58.754 1.00 54.22 88 SER A CA 1
ATOM 657 C C . SER A 1 88 ? -30.298 -28.253 59.610 1.00 54.22 88 SER A C 1
ATOM 659 O O . SER A 1 88 ? -30.475 -28.183 60.829 1.00 54.22 88 SER A O 1
ATOM 661 N N . VAL A 1 89 ? -30.320 -29.416 58.954 1.00 62.81 89 VAL A N 1
ATOM 662 C CA . VAL A 1 89 ? -30.536 -30.723 59.591 1.00 62.81 89 VAL A CA 1
ATOM 663 C C . VAL A 1 89 ? -29.444 -30.974 60.639 1.00 62.81 89 VAL A C 1
ATOM 665 O O . VAL A 1 89 ? -28.261 -30.943 60.313 1.00 62.81 89 VAL A O 1
ATOM 668 N N . GLY A 1 90 ? -29.840 -31.217 61.894 1.00 66.50 90 GLY A N 1
ATOM 669 C CA . GLY A 1 90 ? -28.930 -31.565 62.998 1.00 66.50 90 GLY A CA 1
ATOM 670 C C . GLY A 1 90 ? -28.701 -30.480 64.059 1.00 66.50 90 GLY A C 1
ATOM 671 O O . GLY A 1 90 ? -28.046 -30.752 65.061 1.00 66.50 90 GLY A O 1
ATOM 672 N N . CYS A 1 91 ? -29.255 -29.274 63.906 1.00 59.69 91 CYS A N 1
ATOM 673 C CA . CYS A 1 91 ? -29.174 -28.243 64.947 1.00 59.69 91 CYS A CA 1
ATOM 674 C C . CYS A 1 91 ? -30.310 -28.391 65.978 1.00 59.69 91 CYS A C 1
ATOM 676 O O . CYS A 1 91 ? -31.454 -28.029 65.696 1.00 59.69 91 CYS A O 1
ATOM 678 N N . CYS A 1 92 ? -29.998 -28.882 67.184 1.00 68.75 92 CYS A N 1
ATOM 679 C CA . CYS A 1 92 ? -30.952 -28.944 68.298 1.00 68.75 92 CYS A CA 1
ATOM 680 C C . CYS A 1 92 ? -31.420 -27.542 68.721 1.00 68.75 92 CYS A C 1
ATOM 682 O O . CYS A 1 92 ? -30.624 -26.605 68.815 1.00 68.75 92 CYS A O 1
ATOM 684 N N . LEU A 1 93 ? -32.723 -27.398 68.988 1.00 65.94 93 LEU A N 1
ATOM 685 C CA . LEU A 1 93 ? -33.265 -26.181 69.589 1.00 65.94 93 LEU A CA 1
ATOM 686 C C . LEU A 1 93 ? -32.702 -26.029 71.009 1.00 65.94 93 LEU A C 1
ATOM 688 O O . LEU A 1 93 ? -32.684 -27.023 71.740 1.00 65.94 93 LEU A O 1
ATOM 692 N N . PRO A 1 94 ? -32.280 -24.822 71.428 1.00 69.88 94 PRO A N 1
ATOM 693 C CA . PRO A 1 94 ? -32.051 -24.579 72.844 1.00 69.88 94 PRO A CA 1
ATOM 694 C C . PRO A 1 94 ? -33.337 -24.909 73.616 1.00 69.88 94 PRO A C 1
ATOM 696 O O . PRO A 1 94 ? -34.439 -24.588 73.162 1.00 69.88 94 PRO A O 1
ATOM 699 N N . SER A 1 95 ? -33.190 -25.608 74.745 1.00 74.19 95 SER A N 1
ATOM 700 C CA . SER A 1 95 ? -34.301 -25.924 75.645 1.00 74.19 95 SER A CA 1
ATOM 701 C C . SER A 1 95 ? -35.027 -24.632 76.019 1.00 74.19 95 SER A C 1
ATOM 703 O O . SER A 1 95 ? -34.394 -23.622 76.288 1.00 74.19 95 SER A O 1
ATOM 705 N N . LEU A 1 96 ? -36.360 -24.652 76.008 1.00 76.44 96 LEU A N 1
ATOM 706 C CA . LEU A 1 96 ? -37.200 -23.557 76.507 1.00 76.44 96 LEU A CA 1
ATOM 707 C C . LEU A 1 96 ? -37.863 -23.954 77.835 1.00 76.44 96 LEU A C 1
ATOM 709 O O . LEU A 1 96 ? -38.937 -23.452 78.168 1.00 76.44 96 LEU A O 1
ATOM 713 N N . ALA A 1 97 ? -37.284 -24.920 78.554 1.00 79.81 97 ALA A N 1
ATOM 714 C CA . ALA A 1 97 ? -37.860 -25.463 79.780 1.00 79.81 97 ALA A CA 1
ATOM 715 C C . ALA A 1 97 ? -37.771 -24.464 80.941 1.00 79.81 97 ALA A C 1
ATOM 717 O O . ALA A 1 97 ? -38.665 -24.431 81.787 1.00 79.81 97 ALA A O 1
ATOM 718 N N . SER A 1 98 ? -36.738 -23.615 80.959 1.00 86.81 98 SER A N 1
ATOM 719 C CA . SER A 1 98 ? -36.581 -22.559 81.961 1.00 86.81 98 SER A CA 1
ATOM 720 C C . SER A 1 98 ? -36.961 -21.176 81.419 1.00 86.81 98 SER A C 1
ATOM 722 O O . SER A 1 98 ? -36.803 -20.869 80.236 1.00 86.81 98 SER A O 1
ATOM 724 N N . SER A 1 99 ? -37.446 -20.302 82.306 1.00 83.06 99 SER A N 1
ATOM 725 C CA . SER A 1 99 ? -37.721 -18.896 81.967 1.00 83.06 99 SER A CA 1
ATOM 726 C C . SER A 1 99 ? -36.463 -18.167 81.478 1.00 83.06 99 SER A C 1
ATOM 728 O O . SER A 1 99 ? -36.545 -17.367 80.550 1.00 83.06 99 SER A O 1
ATOM 730 N N . ALA A 1 100 ? -35.303 -18.489 82.059 1.00 87.25 100 ALA A N 1
ATOM 731 C CA . ALA A 1 100 ? -34.018 -17.887 81.709 1.00 87.25 100 ALA A CA 1
ATOM 732 C C . ALA A 1 100 ? -33.584 -18.219 80.269 1.00 87.25 100 ALA A C 1
ATOM 734 O O . ALA A 1 100 ? -33.094 -17.350 79.553 1.00 87.25 100 ALA A O 1
ATOM 735 N N . GLU A 1 101 ? -33.811 -19.452 79.800 1.00 83.38 101 GLU A N 1
ATOM 736 C CA . GLU A 1 101 ? -33.508 -19.836 78.413 1.00 83.38 101 GLU A CA 1
ATOM 737 C C . GLU A 1 101 ? -34.425 -19.132 77.399 1.00 83.38 101 GLU A C 1
ATOM 739 O O . GLU A 1 101 ? -33.964 -18.697 76.340 1.00 83.38 101 GLU A O 1
ATOM 744 N N . LYS A 1 102 ? -35.719 -18.974 77.723 1.00 84.12 102 LYS A N 1
ATOM 745 C CA . LYS A 1 102 ? -36.672 -18.227 76.880 1.00 84.12 102 LYS A CA 1
ATOM 746 C C . LYS A 1 102 ? -36.266 -16.761 76.736 1.00 84.12 102 LYS A C 1
ATOM 748 O O . LYS A 1 102 ? -36.332 -16.212 75.637 1.00 84.12 102 LYS A O 1
ATOM 753 N N . GLU A 1 103 ? -35.834 -16.149 77.834 1.00 86.12 103 GLU A N 1
ATOM 754 C CA . GLU A 1 103 ? -35.341 -14.773 77.863 1.00 86.12 103 GLU A CA 1
ATOM 755 C C . GLU A 1 103 ? -34.048 -14.619 77.050 1.00 86.12 103 GLU A C 1
ATOM 757 O O . GLU A 1 103 ? -33.945 -13.719 76.217 1.00 86.12 103 GLU A O 1
ATOM 762 N N . ALA A 1 104 ? -33.095 -15.546 77.197 1.00 88.44 104 ALA A N 1
ATOM 763 C CA . ALA A 1 104 ? -31.870 -15.554 76.401 1.00 88.44 104 ALA A CA 1
ATOM 764 C C . ALA A 1 104 ? -32.161 -15.645 74.892 1.00 88.44 104 ALA A C 1
ATOM 766 O O . ALA A 1 104 ? -31.562 -14.918 74.099 1.00 88.44 104 ALA A O 1
ATOM 767 N N . TYR A 1 105 ? -33.117 -16.484 74.482 1.00 85.44 105 TYR A N 1
ATOM 768 C CA . TYR A 1 105 ? -33.504 -16.605 73.076 1.00 85.44 105 TYR A CA 1
ATOM 769 C C . TYR A 1 105 ? -34.177 -15.335 72.541 1.00 85.44 105 TYR A C 1
ATOM 771 O O . TYR A 1 105 ? -33.884 -14.905 71.424 1.00 85.44 105 TYR A O 1
ATOM 779 N N . ALA A 1 106 ? -35.041 -14.705 73.343 1.00 86.00 106 ALA A N 1
ATOM 780 C CA . ALA A 1 106 ? -35.645 -13.423 72.997 1.00 86.00 106 ALA A CA 1
ATOM 781 C C . ALA A 1 106 ? -34.573 -12.338 72.800 1.00 86.00 106 ALA A C 1
ATOM 783 O O . ALA A 1 106 ? -34.602 -11.629 71.796 1.00 86.00 106 ALA A O 1
ATOM 784 N N . ASN A 1 107 ? -33.577 -12.271 73.690 1.00 90.19 107 ASN A N 1
ATOM 785 C CA . ASN A 1 107 ? -32.457 -11.333 73.579 1.00 90.19 107 ASN A CA 1
ATOM 786 C C . ASN A 1 107 ? -31.632 -11.557 72.301 1.00 90.19 107 ASN A C 1
ATOM 788 O O . ASN A 1 107 ? -31.281 -10.592 71.621 1.00 90.19 107 ASN A O 1
ATOM 792 N N . VAL A 1 108 ? -31.369 -12.816 71.928 1.00 89.50 108 VAL A N 1
ATOM 793 C CA . VAL A 1 108 ? -30.673 -13.153 70.674 1.00 89.50 108 VAL A CA 1
ATOM 794 C C . VAL A 1 108 ? -31.501 -12.754 69.455 1.00 89.50 108 VAL A C 1
ATOM 796 O O . VAL A 1 108 ? -30.962 -12.130 68.546 1.00 89.50 108 VAL A O 1
ATOM 799 N N . ALA A 1 109 ? -32.801 -13.057 69.434 1.00 85.62 109 ALA A N 1
ATOM 800 C CA . ALA A 1 109 ? -33.677 -12.686 68.325 1.00 85.62 109 ALA A CA 1
ATOM 801 C C . ALA A 1 109 ? -33.747 -11.160 68.139 1.00 85.62 109 ALA A C 1
ATOM 803 O O . ALA A 1 109 ? -33.640 -10.672 67.014 1.00 85.62 109 ALA A O 1
ATOM 804 N N . VAL A 1 110 ? -33.847 -10.404 69.240 1.00 91.00 110 VAL A N 1
ATOM 805 C CA . VAL A 1 110 ? -33.801 -8.933 69.230 1.00 91.00 110 VAL A CA 1
ATOM 806 C C . VAL A 1 110 ? -32.452 -8.426 68.711 1.00 91.00 110 VAL A C 1
ATOM 808 O O . VAL A 1 110 ? -32.421 -7.515 67.888 1.00 91.00 110 VAL A O 1
ATOM 811 N N . ALA A 1 111 ? -31.334 -9.017 69.141 1.00 95.44 111 ALA A N 1
ATOM 812 C CA . ALA A 1 111 ? -30.010 -8.647 68.644 1.00 95.44 111 ALA A CA 1
ATOM 813 C C . ALA A 1 111 ? -29.845 -8.956 67.144 1.00 95.44 111 ALA A C 1
ATOM 815 O O . ALA A 1 111 ? -29.342 -8.118 66.400 1.00 95.44 111 ALA A O 1
ATOM 816 N N . SER A 1 112 ? -30.310 -10.117 66.673 1.00 89.94 112 SER A N 1
ATOM 817 C CA . SER A 1 112 ? -30.286 -10.482 65.251 1.00 89.94 112 SER A CA 1
ATOM 818 C C . SER A 1 112 ? -31.152 -9.558 64.394 1.00 89.94 112 SER A C 1
ATOM 820 O O . SER A 1 112 ? -30.737 -9.199 63.296 1.00 89.94 112 SER A O 1
ATOM 822 N N . ALA A 1 113 ? -32.316 -9.135 64.896 1.00 90.75 113 ALA A N 1
ATOM 823 C CA . ALA A 1 113 ? -33.160 -8.157 64.214 1.00 90.75 113 ALA A CA 1
ATOM 824 C C . ALA A 1 113 ? -32.438 -6.810 64.049 1.00 90.75 113 ALA A C 1
ATOM 826 O O . ALA A 1 113 ? -32.400 -6.280 62.944 1.00 90.75 113 ALA A O 1
ATOM 827 N N . LYS A 1 114 ? -31.776 -6.317 65.105 1.00 95.75 114 LYS A N 1
ATOM 828 C CA . LYS A 1 114 ? -30.973 -5.080 65.054 1.00 95.75 114 LYS A CA 1
ATOM 829 C C .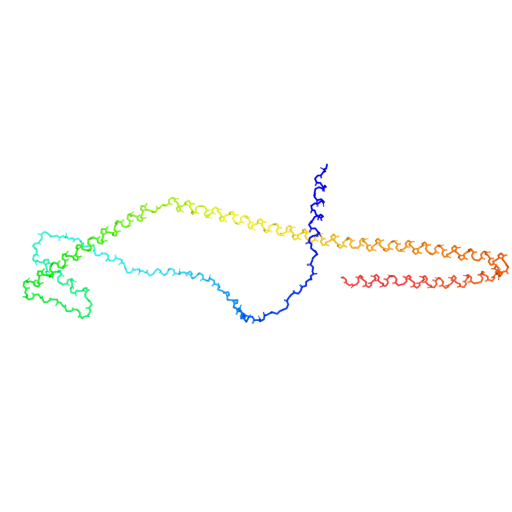 LYS A 1 114 ? -29.789 -5.173 64.090 1.00 95.75 114 LYS A C 1
ATOM 831 O O . LYS A 1 114 ? -29.476 -4.211 63.402 1.00 95.75 114 LYS A O 1
ATOM 836 N N . VAL A 1 115 ? -29.127 -6.329 64.020 1.00 95.56 115 VAL A N 1
ATOM 837 C CA . VAL A 1 115 ? -28.049 -6.565 63.043 1.00 95.56 115 VAL A CA 1
ATOM 838 C C . VAL A 1 115 ? -28.597 -6.530 61.618 1.00 95.56 115 VAL A C 1
ATOM 840 O O . VAL A 1 115 ? -27.984 -5.922 60.748 1.00 95.56 115 VAL A O 1
ATOM 843 N N . MET A 1 116 ? -29.755 -7.148 61.381 1.00 95.44 116 MET A N 1
ATOM 844 C CA . MET A 1 116 ? -30.408 -7.128 60.071 1.00 95.44 116 MET A CA 1
ATOM 845 C C . MET A 1 116 ? -30.814 -5.707 59.662 1.00 95.44 116 MET A C 1
ATOM 847 O O . MET A 1 116 ? -30.607 -5.318 58.518 1.00 95.44 116 MET A O 1
ATOM 851 N N . GLU A 1 117 ? -31.359 -4.931 60.599 1.00 95.25 117 GLU A N 1
ATOM 852 C CA . GLU A 1 117 ? -31.707 -3.522 60.406 1.00 95.25 117 GLU A CA 1
ATOM 853 C C . GLU A 1 117 ? -30.474 -2.696 60.013 1.00 95.25 117 GLU A C 1
ATOM 855 O O . GLU A 1 117 ? -30.476 -2.081 58.951 1.00 95.25 117 GLU A O 1
ATOM 860 N N . ALA A 1 118 ? -29.376 -2.800 60.768 1.00 97.25 118 ALA A N 1
ATOM 861 C CA . ALA A 1 118 ? -28.123 -2.112 60.452 1.00 97.25 118 ALA A CA 1
ATOM 862 C C . ALA A 1 118 ? -27.512 -2.545 59.102 1.00 97.25 118 ALA A C 1
ATOM 864 O O . ALA A 1 118 ? -26.947 -1.721 58.382 1.00 97.25 118 ALA A O 1
ATOM 865 N N . PHE A 1 119 ? -27.620 -3.828 58.727 1.00 95.38 119 PHE A N 1
ATOM 866 C CA . PHE A 1 119 ? -27.190 -4.298 57.403 1.00 95.38 119 PHE A CA 1
ATOM 867 C C . PHE A 1 119 ? -28.042 -3.707 56.282 1.00 95.38 119 PHE A C 1
ATOM 869 O O . PHE A 1 119 ? -27.492 -3.306 55.260 1.00 95.38 119 PHE A O 1
ATOM 876 N N . ASN A 1 120 ? -29.359 -3.637 56.464 1.00 96.56 120 ASN A N 1
ATOM 877 C CA . ASN A 1 120 ? -30.252 -3.038 55.478 1.00 96.56 120 ASN A CA 1
ATOM 878 C C . ASN A 1 120 ? -29.971 -1.538 55.321 1.00 96.56 120 ASN A C 1
ATOM 880 O O . ASN A 1 120 ? -29.865 -1.064 54.195 1.00 96.56 120 ASN A O 1
ATOM 884 N N . GLU A 1 121 ? -29.774 -0.812 56.425 1.00 97.00 121 GLU A N 1
ATOM 885 C CA . GLU A 1 121 ? -29.354 0.596 56.396 1.00 97.00 121 GLU A CA 1
ATOM 886 C C . GLU A 1 121 ? -28.022 0.770 55.657 1.00 97.00 121 GLU A C 1
ATOM 888 O O . GLU A 1 121 ? -27.892 1.647 54.805 1.00 97.00 121 GLU A O 1
ATOM 893 N N . TYR A 1 122 ? -27.042 -0.099 55.926 1.00 96.06 122 TYR A N 1
ATOM 894 C CA . TYR A 1 122 ? -25.765 -0.086 55.217 1.00 96.06 122 TYR A CA 1
ATOM 895 C C . TYR A 1 122 ? -25.930 -0.328 53.712 1.00 96.06 122 TYR A C 1
ATOM 897 O O . TYR A 1 122 ? -25.321 0.385 52.917 1.00 96.06 122 TYR A O 1
ATOM 905 N N . VAL A 1 123 ? -26.745 -1.309 53.310 1.00 97.06 123 VAL A N 1
ATOM 906 C CA . VAL A 1 123 ? -27.008 -1.602 51.893 1.00 97.06 123 VAL A CA 1
ATOM 907 C C . VAL A 1 123 ? -27.621 -0.389 51.198 1.00 97.06 123 VAL A C 1
ATOM 909 O O . VAL A 1 123 ? -27.094 0.017 50.168 1.00 97.06 123 VAL A O 1
ATOM 912 N N . VAL A 1 124 ? -28.640 0.239 51.793 1.00 96.94 124 VAL A N 1
ATOM 913 C CA . VAL A 1 124 ? -29.276 1.447 51.237 1.00 96.94 124 VAL A CA 1
ATOM 914 C C . VAL A 1 124 ? -28.264 2.585 51.086 1.00 96.94 124 VAL A C 1
ATOM 916 O O . VAL A 1 124 ? -28.150 3.174 50.016 1.00 96.94 124 VAL A O 1
ATOM 919 N N . VAL A 1 125 ? -27.446 2.850 52.112 1.00 96.38 125 VAL A N 1
ATOM 920 C CA . VAL A 1 125 ? -26.390 3.877 52.035 1.00 96.38 125 VAL A CA 1
ATOM 921 C C . VAL A 1 125 ? -25.377 3.559 50.933 1.00 96.38 125 VAL A C 1
ATOM 923 O O . VAL A 1 125 ? -24.870 4.465 50.273 1.00 96.38 125 VAL A O 1
ATOM 926 N N . MET A 1 126 ? -25.040 2.287 50.728 1.00 94.44 126 MET A N 1
ATOM 927 C CA . MET A 1 126 ? -24.117 1.891 49.668 1.00 94.44 126 MET A CA 1
ATOM 928 C C . MET A 1 126 ? -24.739 2.020 48.277 1.00 94.44 126 MET A C 1
ATOM 930 O O . MET A 1 126 ? -24.029 2.434 47.365 1.00 94.44 126 MET A O 1
ATOM 934 N N . GLU A 1 127 ? -26.025 1.720 48.111 1.00 91.69 127 GLU A N 1
ATOM 935 C CA . GLU A 1 127 ? -26.766 1.941 46.864 1.00 91.69 127 GLU A CA 1
ATOM 936 C C . GLU A 1 127 ? -26.805 3.433 46.512 1.00 91.69 127 GLU A C 1
ATOM 938 O O . GLU A 1 127 ? -26.356 3.802 45.428 1.00 91.69 127 GLU A O 1
ATOM 943 N N . ASP A 1 128 ? -27.177 4.295 47.464 1.00 92.31 128 ASP A N 1
ATOM 944 C CA . ASP A 1 128 ? -27.182 5.752 47.281 1.00 92.31 128 ASP A CA 1
ATOM 945 C C . ASP A 1 128 ? -25.789 6.287 46.931 1.00 92.31 128 ASP A C 1
ATOM 947 O O . ASP A 1 128 ? -25.635 7.139 46.056 1.00 92.31 128 ASP A O 1
ATOM 951 N N . ARG A 1 129 ? -24.737 5.789 47.598 1.00 88.50 129 ARG A N 1
ATOM 952 C CA . ARG A 1 129 ? -23.353 6.191 47.300 1.00 88.50 129 ARG A CA 1
ATOM 953 C C . ARG A 1 129 ? -22.914 5.730 45.921 1.00 88.50 129 ARG A C 1
ATOM 955 O O . ARG A 1 129 ? -22.219 6.485 45.249 1.00 88.50 129 ARG A O 1
ATOM 962 N N . VAL A 1 130 ? -23.273 4.514 45.513 1.00 86.19 130 VAL A N 1
ATOM 963 C CA . VAL A 1 130 ? -22.969 3.998 44.175 1.00 86.19 130 VAL A CA 1
ATOM 964 C C . VAL A 1 130 ? -23.684 4.839 43.125 1.00 86.19 130 VAL A C 1
ATOM 966 O O . VAL A 1 130 ? -23.022 5.312 42.205 1.00 86.19 130 VAL A O 1
ATOM 969 N N . GLU A 1 131 ? -24.975 5.102 43.302 1.00 84.00 131 GLU A N 1
ATOM 970 C CA . GLU A 1 131 ? -25.786 5.886 42.371 1.00 84.00 131 GLU A CA 1
ATOM 971 C C . GLU A 1 131 ? -25.325 7.349 42.296 1.00 84.00 131 GLU A C 1
ATOM 973 O O . GLU A 1 131 ? -25.120 7.873 41.204 1.00 84.00 131 GLU A O 1
ATOM 978 N N . ALA A 1 132 ? -25.019 7.983 43.431 1.00 81.19 132 ALA A N 1
ATOM 979 C CA . ALA A 1 132 ? -24.462 9.336 43.462 1.00 81.19 132 ALA A CA 1
ATOM 980 C C . ALA A 1 132 ? -23.029 9.419 42.905 1.00 81.19 132 ALA A C 1
ATOM 982 O O . ALA A 1 132 ? -22.631 10.464 42.393 1.00 81.19 132 ALA A O 1
ATOM 983 N N . SER A 1 133 ? -22.236 8.344 43.019 1.00 78.44 133 SER A N 1
ATOM 984 C CA . 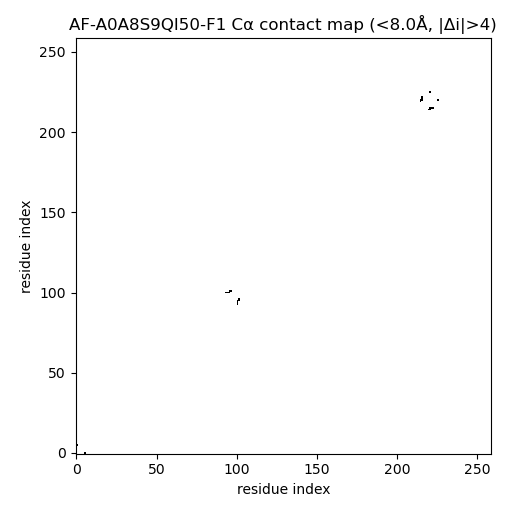SER A 1 133 ? -20.882 8.268 42.445 1.00 78.44 133 SER A CA 1
ATOM 985 C C . SER A 1 133 ? -20.869 7.899 40.964 1.00 78.44 133 SER A C 1
ATOM 987 O O . SER A 1 133 ? -19.829 8.002 40.308 1.00 78.44 133 SER A O 1
ATOM 989 N N . TRP A 1 134 ? -22.005 7.455 40.423 1.00 74.62 134 TRP A N 1
ATOM 990 C CA . TRP A 1 134 ? -22.146 7.216 39.002 1.00 74.62 134 TRP A CA 1
ATOM 991 C C . TRP A 1 134 ? -22.234 8.553 38.281 1.00 74.62 134 TRP A C 1
ATOM 993 O O . TRP A 1 134 ? -23.289 9.155 38.103 1.00 74.62 134 TRP A O 1
ATOM 1003 N N . ASN A 1 135 ? -21.069 9.007 37.827 1.00 82.31 135 ASN A N 1
ATOM 1004 C CA . ASN A 1 135 ? -20.934 10.144 36.936 1.00 82.31 135 ASN A CA 1
ATOM 1005 C C . ASN A 1 135 ? -21.459 9.757 35.543 1.00 82.31 135 ASN A C 1
ATOM 1007 O O . ASN A 1 135 ? -20.689 9.578 34.600 1.00 82.31 135 ASN A O 1
ATOM 1011 N N . GLU A 1 136 ? -22.779 9.617 35.405 1.00 85.94 136 GLU A N 1
ATOM 1012 C CA . GLU A 1 136 ? -23.472 9.254 34.161 1.00 85.94 136 GLU A CA 1
ATOM 1013 C C . GLU A 1 136 ? -22.993 10.113 32.983 1.00 85.94 136 GLU A C 1
ATOM 1015 O O . GLU A 1 136 ? -22.702 9.601 31.905 1.00 85.94 136 GLU A O 1
ATOM 1020 N N . LYS A 1 137 ? -22.773 11.407 33.241 1.00 89.00 137 LYS A N 1
ATOM 1021 C CA . LYS A 1 137 ? -22.239 12.372 32.272 1.00 89.00 137 LYS A CA 1
ATOM 1022 C C . LYS A 1 137 ? -20.819 12.046 31.805 1.00 89.00 137 LYS A C 1
ATOM 1024 O O . LYS A 1 137 ? -20.508 12.229 30.632 1.00 89.00 137 LYS A O 1
ATOM 1029 N N . GLU A 1 138 ? -19.942 11.587 32.698 1.00 89.94 138 GLU A N 1
ATOM 1030 C CA . GLU A 1 138 ? -18.580 11.188 32.321 1.00 89.94 138 GLU A CA 1
ATOM 1031 C C . GLU A 1 138 ? -18.610 9.899 31.500 1.00 89.94 138 GLU A C 1
ATOM 1033 O O . GLU A 1 138 ? -17.912 9.802 30.495 1.00 89.94 138 GLU A O 1
ATOM 1038 N N . ILE A 1 139 ? -19.464 8.941 31.868 1.00 90.44 139 ILE A N 1
ATOM 1039 C CA . ILE A 1 139 ? -19.637 7.688 31.122 1.00 90.44 139 ILE A CA 1
ATOM 1040 C C . ILE A 1 139 ? -20.211 7.961 29.725 1.00 90.44 139 ILE A C 1
ATOM 1042 O O . ILE A 1 139 ? -19.706 7.420 28.741 1.00 90.44 139 ILE A O 1
ATOM 1046 N N . GLU A 1 140 ? -21.225 8.819 29.614 1.00 93.19 140 GLU A N 1
ATOM 1047 C CA . GLU A 1 140 ? -21.817 9.225 28.335 1.00 93.19 140 GLU A CA 1
ATOM 1048 C C . GLU A 1 140 ? -20.806 9.974 27.452 1.00 93.19 140 GLU A C 1
ATOM 1050 O O . GLU A 1 140 ? -20.692 9.698 26.252 1.00 93.19 140 GLU A O 1
ATOM 1055 N N . SER A 1 141 ? -20.019 10.873 28.051 1.00 97.06 141 SER A N 1
ATOM 1056 C CA . SER A 1 141 ? -18.936 11.592 27.374 1.00 97.06 141 SER A CA 1
ATOM 1057 C C . SER A 1 141 ? -17.860 10.634 26.851 1.00 97.06 141 SER A C 1
ATOM 1059 O O . SER A 1 141 ? -17.538 10.654 25.662 1.00 97.06 141 SER A O 1
ATOM 1061 N N . ILE A 1 142 ? -17.370 9.719 27.695 1.00 97.06 142 ILE A N 1
ATOM 1062 C CA . ILE A 1 142 ? -16.401 8.685 27.302 1.00 97.06 142 ILE A CA 1
ATOM 1063 C C . ILE A 1 142 ? -16.979 7.801 26.191 1.00 97.06 142 ILE A C 1
ATOM 1065 O O . ILE A 1 142 ? -16.287 7.494 25.221 1.00 97.06 142 ILE A O 1
ATOM 1069 N N . GLY A 1 143 ? -18.252 7.412 26.291 1.00 97.56 143 GLY A N 1
ATOM 1070 C CA . GLY A 1 143 ? -18.935 6.633 25.259 1.00 97.56 143 GLY A CA 1
ATOM 1071 C C . GLY A 1 143 ? -18.989 7.360 23.912 1.00 97.56 143 GLY A C 1
ATOM 1072 O O . GLY A 1 143 ? -18.711 6.762 22.869 1.00 97.56 143 GLY A O 1
ATOM 1073 N N . SER A 1 144 ? -19.287 8.660 23.936 1.00 98.12 144 SER A N 1
ATOM 1074 C CA . SER A 1 144 ? -19.299 9.519 22.746 1.00 98.12 144 SER A CA 1
ATOM 1075 C C . SER A 1 144 ? -17.907 9.650 22.125 1.00 98.12 144 SER A C 1
ATOM 1077 O O . SER A 1 144 ? -17.760 9.546 20.906 1.00 98.12 144 SER A O 1
ATOM 1079 N N . GLU A 1 145 ? -16.875 9.792 22.954 1.00 98.50 145 GLU A N 1
ATOM 1080 C CA . GLU A 1 145 ? -15.486 9.894 22.511 1.00 98.50 145 GLU A CA 1
ATOM 1081 C C . GLU A 1 145 ? -14.973 8.585 21.891 1.00 98.50 145 GLU A C 1
ATOM 1083 O O . GLU A 1 145 ? -14.372 8.597 20.816 1.00 98.50 145 GLU A O 1
ATOM 1088 N N . ILE A 1 146 ? -15.283 7.432 22.497 1.00 98.56 146 ILE A N 1
ATOM 1089 C CA . ILE A 1 146 ? -14.974 6.111 21.925 1.00 98.56 146 ILE A CA 1
ATOM 1090 C C . ILE A 1 146 ? -15.618 5.962 20.544 1.00 98.56 146 ILE A C 1
ATOM 1092 O O . ILE A 1 146 ? -14.984 5.451 19.614 1.00 98.56 146 ILE A O 1
ATOM 1096 N N . LYS A 1 147 ? -16.869 6.409 20.391 1.00 98.62 147 LYS A N 1
ATOM 1097 C CA . LYS A 1 147 ? -17.573 6.366 19.108 1.00 98.62 147 LYS A CA 1
ATOM 1098 C C . LYS A 1 147 ? -16.880 7.247 18.064 1.00 98.62 147 LYS A C 1
ATOM 1100 O O . LYS A 1 147 ? -16.595 6.757 16.972 1.00 98.62 147 LYS A O 1
ATOM 1105 N N . ARG A 1 148 ? -16.548 8.494 18.413 1.00 98.69 148 ARG A N 1
ATOM 1106 C CA . ARG A 1 148 ? -15.824 9.431 17.536 1.00 98.69 148 ARG A CA 1
ATOM 1107 C C . ARG A 1 148 ? -14.480 8.854 17.078 1.00 98.69 148 ARG A C 1
ATOM 1109 O O . ARG A 1 148 ? -14.217 8.787 15.880 1.00 98.69 148 ARG A O 1
ATOM 1116 N N . LEU A 1 149 ? -13.662 8.367 18.014 1.00 98.75 149 LEU A N 1
ATOM 1117 C CA . LEU A 1 149 ? -12.360 7.759 17.713 1.00 98.75 149 LEU A CA 1
ATOM 1118 C C . LEU A 1 149 ? -12.487 6.506 16.834 1.00 98.75 149 LEU A C 1
ATOM 1120 O O . LEU A 1 149 ? -11.647 6.262 15.969 1.00 98.75 149 LEU A O 1
ATOM 1124 N N . SER A 1 150 ? -13.548 5.719 17.019 1.00 98.69 150 SER A N 1
ATOM 1125 C CA . SER A 1 150 ? -13.813 4.542 16.182 1.00 98.69 150 SER A CA 1
ATOM 1126 C C . SER A 1 150 ? -14.106 4.924 14.726 1.00 98.69 150 SER A C 1
ATOM 1128 O O . SER A 1 150 ? -13.660 4.239 13.804 1.00 98.69 150 SER A O 1
ATOM 1130 N N . GLU A 1 151 ? -14.828 6.023 14.499 1.00 98.62 151 GLU A N 1
ATOM 1131 C CA . GLU A 1 151 ? -15.105 6.544 13.155 1.00 98.62 151 GLU A CA 1
ATOM 1132 C C . GLU A 1 151 ? -13.828 7.079 12.485 1.00 98.62 151 GLU A C 1
ATOM 1134 O O . GLU A 1 151 ? -13.565 6.755 11.321 1.00 98.62 151 GLU A O 1
ATOM 1139 N N . GLU A 1 152 ? -12.993 7.816 13.225 1.00 98.62 152 GLU A N 1
ATOM 1140 C CA . GLU A 1 152 ? -11.689 8.306 12.750 1.00 98.62 152 GLU A CA 1
ATOM 1141 C C . GLU A 1 152 ? -10.745 7.164 12.365 1.00 98.62 152 GLU A C 1
ATOM 1143 O O . GLU A 1 152 ? -10.119 7.201 11.301 1.00 98.62 152 GLU A O 1
ATOM 1148 N N . LEU A 1 153 ? -10.700 6.101 13.171 1.00 98.62 153 LEU A N 1
ATOM 1149 C CA . LEU A 1 153 ? -9.898 4.916 12.880 1.00 98.62 153 LEU A CA 1
ATOM 1150 C C . LEU A 1 153 ? -10.298 4.270 11.545 1.00 98.62 153 LEU A C 1
ATOM 1152 O O . LEU A 1 153 ? -9.438 3.883 10.749 1.00 98.62 153 LEU A O 1
ATOM 1156 N N . GLU A 1 154 ? -11.597 4.174 11.258 1.00 98.50 154 GLU A N 1
ATOM 1157 C CA . GLU A 1 154 ? -12.079 3.621 9.990 1.00 98.50 154 GLU A CA 1
ATOM 1158 C C . GLU A 1 154 ? -11.786 4.541 8.792 1.00 98.50 154 GLU A C 1
ATOM 1160 O O . GLU A 1 154 ? -11.561 4.052 7.680 1.00 98.50 154 GLU A O 1
ATOM 1165 N N . VAL A 1 155 ? -11.722 5.863 8.990 1.00 98.75 155 VAL A N 1
ATOM 1166 C CA . VAL A 1 155 ? -11.257 6.809 7.959 1.00 98.75 155 VAL A CA 1
ATOM 1167 C C . VAL A 1 155 ? -9.777 6.595 7.646 1.00 98.75 155 VAL A C 1
ATOM 1169 O O . VAL A 1 155 ? -9.441 6.369 6.479 1.00 98.75 155 VAL A O 1
ATOM 1172 N N . ILE A 1 156 ? -8.917 6.570 8.667 1.00 98.69 156 ILE A N 1
ATOM 1173 C CA . ILE A 1 156 ? -7.467 6.365 8.513 1.00 98.69 156 ILE A CA 1
ATOM 1174 C C . ILE A 1 156 ? -7.178 5.012 7.853 1.00 98.69 156 ILE A C 1
ATOM 1176 O O . ILE A 1 156 ? -6.372 4.908 6.931 1.00 98.69 156 ILE A O 1
ATOM 1180 N N . LYS A 1 157 ? -7.900 3.960 8.240 1.00 98.44 157 LYS A N 1
ATOM 1181 C CA . LYS A 1 157 ? -7.774 2.631 7.628 1.00 98.44 157 LYS A CA 1
ATOM 1182 C C . LYS A 1 157 ? -8.130 2.628 6.139 1.00 98.44 157 LYS A C 1
ATOM 1184 O O . LYS A 1 157 ? -7.499 1.918 5.355 1.00 98.44 157 LYS A O 1
ATOM 1189 N N . ARG A 1 158 ? -9.147 3.393 5.721 1.00 98.44 158 ARG A N 1
ATOM 1190 C CA . ARG A 1 158 ? -9.491 3.552 4.296 1.00 98.44 158 ARG A CA 1
ATOM 1191 C C . ARG A 1 158 ? -8.436 4.354 3.544 1.00 98.44 158 ARG A C 1
ATOM 1193 O O . ARG A 1 158 ? -8.163 4.042 2.389 1.00 98.44 158 ARG A O 1
ATOM 1200 N N . GLU A 1 159 ? -7.859 5.366 4.177 1.00 98.19 159 GLU A N 1
ATOM 1201 C CA . GLU A 1 159 ? -6.748 6.139 3.624 1.00 98.19 159 GLU A CA 1
ATOM 1202 C C . GLU A 1 159 ? -5.500 5.291 3.408 1.00 98.19 159 GLU A C 1
ATOM 1204 O O . GLU A 1 159 ? -5.035 5.200 2.275 1.00 98.19 159 GLU A O 1
ATOM 1209 N N . GLY A 1 160 ? -5.059 4.545 4.423 1.00 98.44 160 GLY A N 1
ATOM 1210 C CA . GLY A 1 160 ? -3.911 3.647 4.298 1.00 98.44 160 GLY A CA 1
ATOM 1211 C C . GLY A 1 160 ? -4.072 2.636 3.157 1.00 98.44 160 GLY A C 1
ATOM 1212 O O . GLY A 1 160 ? -3.127 2.368 2.420 1.00 98.44 160 GLY A O 1
ATOM 1213 N N . LYS A 1 161 ? -5.294 2.137 2.918 1.00 98.56 161 LYS A N 1
ATOM 1214 C CA . LYS A 1 161 ? -5.594 1.288 1.749 1.00 98.56 161 LYS A CA 1
ATOM 1215 C C . LYS A 1 161 ? -5.457 2.023 0.414 1.00 98.56 161 LYS A C 1
ATOM 1217 O O . LYS A 1 161 ? -5.059 1.406 -0.570 1.00 98.56 161 LYS A O 1
ATOM 1222 N N . ARG A 1 162 ? -5.839 3.302 0.340 1.00 98.44 162 ARG A N 1
ATOM 1223 C CA . ARG A 1 162 ? -5.670 4.120 -0.874 1.00 98.44 162 ARG A CA 1
ATOM 1224 C C . ARG A 1 162 ? -4.192 4.379 -1.139 1.00 98.44 162 ARG A C 1
ATOM 1226 O O . ARG A 1 162 ? -3.762 4.251 -2.280 1.00 98.44 162 ARG A O 1
ATOM 1233 N N . ASP A 1 163 ? -3.426 4.696 -0.105 1.00 98.56 163 ASP A N 1
ATOM 1234 C CA . ASP A 1 163 ? -2.007 5.004 -0.258 1.00 98.56 163 ASP A CA 1
ATOM 1235 C C . ASP A 1 163 ? -1.180 3.761 -0.589 1.00 98.56 163 ASP A C 1
ATOM 1237 O O . ASP A 1 163 ? -0.329 3.830 -1.471 1.00 98.56 163 ASP A O 1
ATOM 1241 N N . ALA A 1 164 ? -1.512 2.598 -0.019 1.00 98.50 164 ALA A N 1
ATOM 1242 C CA . ALA A 1 164 ? -0.907 1.325 -0.415 1.00 98.50 164 ALA A CA 1
ATOM 1243 C C . ALA A 1 164 ? -1.059 1.054 -1.925 1.00 98.50 164 ALA A C 1
ATOM 1245 O O . ALA A 1 164 ? -0.085 0.708 -2.589 1.00 98.50 164 ALA A O 1
ATOM 1246 N N . LYS A 1 165 ? -2.248 1.305 -2.495 1.00 98.50 165 LYS A N 1
ATOM 1247 C CA . LYS A 1 165 ? -2.487 1.164 -3.944 1.00 98.50 165 LYS A CA 1
ATOM 1248 C C . LYS A 1 165 ? -1.676 2.154 -4.781 1.00 98.50 165 LYS A C 1
ATOM 1250 O O . LYS A 1 165 ? -1.208 1.801 -5.857 1.00 98.50 165 LYS A O 1
ATOM 1255 N N . LYS A 1 166 ? -1.507 3.397 -4.312 1.00 98.50 166 LYS A N 1
ATOM 1256 C CA . LYS A 1 166 ? -0.659 4.386 -5.003 1.00 98.50 166 LYS A CA 1
ATOM 1257 C C . LYS A 1 166 ? 0.807 3.955 -5.001 1.00 98.50 166 LYS A C 1
ATOM 1259 O O . LYS A 1 166 ? 1.475 4.103 -6.016 1.00 98.50 166 LYS A O 1
ATOM 1264 N N . ILE A 1 167 ? 1.298 3.428 -3.878 1.00 98.50 167 ILE A N 1
ATOM 1265 C CA . ILE A 1 167 ? 2.674 2.927 -3.756 1.00 98.50 167 ILE A CA 1
ATOM 1266 C C . ILE A 1 167 ? 2.897 1.743 -4.699 1.00 98.50 167 ILE A C 1
ATOM 1268 O O . ILE A 1 167 ? 3.918 1.697 -5.380 1.00 98.50 167 ILE A O 1
ATOM 1272 N N . GLU A 1 168 ? 1.939 0.820 -4.780 1.00 98.38 168 GLU A N 1
ATOM 1273 C CA . GLU A 1 168 ? 1.990 -0.311 -5.711 1.00 98.38 168 GLU A CA 1
ATOM 1274 C C . GLU A 1 168 ? 2.086 0.167 -7.168 1.00 98.38 168 GLU A C 1
ATOM 1276 O O . GLU A 1 168 ? 3.026 -0.204 -7.869 1.00 98.38 168 GLU A O 1
ATOM 1281 N N . ALA A 1 169 ? 1.208 1.086 -7.584 1.00 98.56 169 ALA A N 1
ATOM 1282 C CA . ALA A 1 169 ? 1.236 1.663 -8.929 1.00 98.56 169 ALA A CA 1
ATOM 1283 C C . ALA A 1 169 ? 2.566 2.376 -9.244 1.00 98.56 169 ALA A C 1
ATOM 1285 O O . ALA A 1 169 ? 3.154 2.164 -10.301 1.00 98.56 169 ALA A O 1
ATOM 1286 N N . LEU A 1 170 ? 3.087 3.172 -8.303 1.00 98.56 170 LEU A N 1
ATOM 1287 C CA . LEU A 1 170 ? 4.391 3.828 -8.457 1.00 98.56 170 LEU A CA 1
ATOM 1288 C C . LEU A 1 170 ? 5.543 2.823 -8.556 1.00 98.56 170 LEU A C 1
ATOM 1290 O O . LEU A 1 170 ? 6.518 3.062 -9.267 1.00 98.56 170 LEU A O 1
ATOM 1294 N N . THR A 1 171 ? 5.440 1.698 -7.852 1.00 98.50 171 THR A N 1
ATOM 1295 C CA . THR A 1 171 ? 6.442 0.629 -7.904 1.00 98.50 171 THR A CA 1
ATOM 1296 C C . THR A 1 171 ? 6.440 -0.051 -9.274 1.00 98.50 171 THR A C 1
ATOM 1298 O O . THR A 1 171 ? 7.508 -0.332 -9.820 1.00 98.50 171 THR A O 1
ATOM 1301 N N . ASP A 1 172 ? 5.264 -0.283 -9.859 1.00 98.25 172 ASP A N 1
ATOM 1302 C CA . ASP A 1 172 ? 5.130 -0.810 -11.222 1.00 98.25 172 ASP A CA 1
ATOM 1303 C C . ASP A 1 172 ? 5.713 0.133 -12.274 1.00 98.25 172 ASP A C 1
ATOM 1305 O O . ASP A 1 172 ? 6.486 -0.303 -13.132 1.00 98.25 172 ASP A O 1
ATOM 1309 N N . ASP A 1 173 ? 5.415 1.428 -12.175 1.00 98.44 173 ASP A N 1
ATOM 1310 C CA . ASP A 1 173 ? 5.962 2.435 -13.085 1.00 98.44 173 ASP A CA 1
ATOM 1311 C C . ASP A 1 173 ? 7.484 2.542 -12.965 1.00 98.44 173 ASP A C 1
ATOM 1313 O O . ASP A 1 173 ? 8.191 2.584 -13.975 1.00 98.44 173 ASP A O 1
ATOM 1317 N N . TRP A 1 174 ? 8.022 2.502 -11.744 1.00 98.12 174 TRP A N 1
ATOM 1318 C CA . TRP A 1 174 ? 9.467 2.485 -11.535 1.00 98.12 174 TRP A CA 1
ATOM 1319 C C . TRP A 1 174 ? 10.125 1.253 -12.169 1.00 98.12 174 TRP A C 1
ATOM 1321 O O . TRP A 1 174 ? 11.154 1.377 -12.839 1.00 98.12 174 TRP A O 1
ATOM 1331 N N . ARG A 1 175 ? 9.512 0.067 -12.029 1.00 98.12 175 ARG A N 1
ATOM 1332 C CA . ARG A 1 175 ? 9.986 -1.158 -12.691 1.00 98.12 175 ARG A CA 1
ATOM 1333 C C . ARG A 1 175 ? 9.980 -1.019 -14.212 1.00 98.12 175 ARG A C 1
ATOM 1335 O O . ARG A 1 175 ? 10.954 -1.411 -14.851 1.00 98.12 175 ARG A O 1
ATOM 1342 N N . ARG A 1 176 ? 8.926 -0.440 -14.796 1.00 98.19 176 ARG A N 1
ATOM 1343 C CA . ARG A 1 176 ? 8.833 -0.181 -16.242 1.00 98.19 176 ARG A CA 1
ATOM 1344 C C . ARG A 1 176 ? 9.968 0.725 -16.721 1.00 98.19 176 ARG A C 1
ATOM 1346 O O . ARG A 1 176 ? 10.721 0.338 -17.610 1.00 98.19 176 ARG A O 1
ATOM 1353 N N . ILE A 1 177 ? 10.147 1.875 -16.072 1.00 97.81 177 ILE A N 1
ATOM 1354 C CA . ILE A 1 177 ? 11.202 2.844 -16.402 1.00 97.81 177 ILE A CA 1
ATOM 1355 C C . ILE A 1 177 ? 12.592 2.208 -16.272 1.00 97.81 177 ILE A C 1
ATOM 1357 O O . ILE A 1 177 ? 13.495 2.491 -17.061 1.00 97.81 177 ILE A O 1
ATOM 1361 N N . GLN A 1 178 ? 12.797 1.333 -15.286 1.00 97.31 178 GLN A N 1
ATOM 1362 C CA . GLN A 1 178 ? 14.062 0.617 -15.134 1.00 97.31 178 GLN A CA 1
ATOM 1363 C C . GLN A 1 178 ? 14.352 -0.288 -16.343 1.00 97.31 178 GLN A C 1
ATOM 1365 O O . GLN A 1 178 ? 15.495 -0.340 -16.805 1.00 97.31 178 GLN A O 1
ATOM 1370 N N . TRP A 1 179 ? 13.344 -0.998 -16.854 1.00 93.75 179 TRP A N 1
ATOM 1371 C CA . TRP A 1 179 ? 13.485 -1.844 -18.040 1.00 93.75 179 TRP A CA 1
ATOM 1372 C C . TRP A 1 179 ? 13.742 -1.031 -19.304 1.00 93.75 179 TRP A C 1
ATOM 1374 O O . TRP A 1 179 ? 14.684 -1.341 -20.030 1.00 93.75 179 TRP A O 1
ATOM 1384 N N . GLU A 1 180 ? 12.985 0.043 -19.518 1.00 95.88 180 GLU A N 1
ATOM 1385 C CA . GLU A 1 180 ? 13.170 0.950 -20.658 1.00 95.88 180 GLU A CA 1
ATOM 1386 C C . GLU A 1 180 ? 14.576 1.566 -20.666 1.00 95.88 180 GLU A C 1
ATOM 1388 O O . GLU A 1 180 ? 15.247 1.590 -21.694 1.00 95.88 180 GLU A O 1
ATOM 1393 N N . ASN A 1 181 ? 15.088 1.986 -19.505 1.00 94.88 181 ASN A N 1
ATOM 1394 C CA . ASN A 1 181 ? 16.455 2.497 -19.409 1.00 94.88 181 ASN A CA 1
ATOM 1395 C C . ASN A 1 181 ? 17.500 1.437 -19.762 1.00 94.88 181 ASN A C 1
ATOM 1397 O O . ASN A 1 181 ? 18.459 1.740 -20.472 1.00 94.88 181 ASN A O 1
ATOM 1401 N N . LYS A 1 182 ? 17.336 0.195 -19.286 1.00 95.19 182 LYS A N 1
ATOM 1402 C CA . LYS A 1 182 ? 18.246 -0.902 -19.646 1.00 95.19 182 LYS A CA 1
ATOM 1403 C C . LYS A 1 182 ? 18.255 -1.116 -21.159 1.00 95.19 182 LYS A C 1
ATOM 1405 O O . LYS A 1 182 ? 19.345 -1.152 -21.728 1.00 95.19 182 LYS A O 1
ATOM 1410 N N . ASP A 1 183 ? 17.082 -1.166 -21.786 1.00 93.50 183 ASP A N 1
ATOM 1411 C CA . ASP A 1 183 ? 16.940 -1.351 -23.233 1.00 93.50 183 ASP A CA 1
ATOM 1412 C C . ASP A 1 183 ? 17.604 -0.215 -24.033 1.00 93.50 183 ASP A C 1
ATOM 1414 O O . ASP A 1 183 ? 18.451 -0.453 -24.902 1.00 93.50 183 ASP A O 1
ATOM 1418 N N . LEU A 1 184 ? 17.353 1.038 -23.640 1.00 92.88 184 LEU A N 1
ATOM 1419 C CA . LEU A 1 184 ? 18.002 2.209 -24.234 1.00 92.88 184 LEU A CA 1
ATOM 1420 C C . LEU A 1 184 ? 19.528 2.172 -24.071 1.00 92.88 184 LEU A C 1
ATOM 1422 O O . LEU A 1 184 ? 20.261 2.526 -24.999 1.00 92.88 184 LEU A O 1
ATOM 1426 N N . THR A 1 185 ? 20.049 1.711 -22.926 1.00 93.31 185 THR A N 1
ATOM 1427 C CA . THR A 1 185 ? 21.505 1.569 -22.752 1.00 93.31 185 THR A CA 1
ATOM 1428 C C . THR A 1 185 ? 22.100 0.489 -23.652 1.00 93.31 185 THR A C 1
ATOM 1430 O O . THR A 1 185 ? 23.200 0.678 -24.180 1.00 93.31 185 THR A O 1
ATOM 1433 N N . THR A 1 186 ? 21.401 -0.631 -23.862 1.00 93.44 186 THR A N 1
ATOM 1434 C CA . THR A 1 186 ? 21.856 -1.693 -24.768 1.00 93.44 186 THR A CA 1
ATOM 1435 C C . THR A 1 186 ? 21.804 -1.242 -26.221 1.00 93.44 186 THR A C 1
ATOM 1437 O O . THR A 1 186 ? 22.779 -1.433 -26.949 1.00 93.44 186 THR A O 1
ATOM 1440 N N . GLN A 1 187 ? 20.747 -0.534 -26.618 1.00 92.81 187 GLN A N 1
ATOM 1441 C CA . GLN A 1 187 ? 20.622 0.054 -27.949 1.00 92.81 187 GLN A CA 1
ATOM 1442 C C . GLN A 1 187 ? 21.711 1.110 -28.207 1.00 92.81 187 GLN A C 1
ATOM 1444 O O . GLN A 1 187 ? 22.350 1.120 -29.262 1.00 92.81 187 GLN A O 1
ATOM 1449 N N . GLY A 1 188 ? 21.998 1.966 -27.222 1.00 93.62 188 GLY A N 1
ATOM 1450 C CA . GLY A 1 188 ? 23.086 2.943 -27.293 1.00 93.62 188 GLY A CA 1
ATOM 1451 C C . GLY A 1 188 ? 24.470 2.297 -27.445 1.00 93.62 188 GLY A C 1
ATOM 1452 O O . GLY A 1 188 ? 25.307 2.781 -28.208 1.00 93.62 188 GLY A O 1
ATOM 1453 N N . LYS A 1 189 ? 24.719 1.171 -26.763 1.00 94.44 189 LYS A N 1
ATOM 1454 C CA . LYS A 1 189 ? 25.963 0.396 -26.921 1.00 94.44 189 LYS A CA 1
ATOM 1455 C C . LYS A 1 189 ? 26.066 -0.239 -28.308 1.00 94.44 189 LYS A C 1
ATOM 1457 O O . LYS A 1 189 ? 27.116 -0.132 -28.937 1.00 94.44 189 LYS A O 1
ATOM 1462 N N . TRP A 1 190 ? 24.986 -0.847 -28.797 1.00 92.75 190 TRP A N 1
ATOM 1463 C CA . TRP A 1 190 ? 24.944 -1.472 -30.121 1.00 92.75 190 TRP A CA 1
ATOM 1464 C C . TRP A 1 190 ? 25.183 -0.462 -31.246 1.00 92.75 190 TRP A C 1
ATOM 1466 O O . TRP A 1 190 ? 26.048 -0.660 -32.095 1.00 92.75 190 TRP A O 1
ATOM 1476 N N . THR A 1 191 ? 24.483 0.674 -31.209 1.00 93.00 191 THR A N 1
ATOM 1477 C CA . THR A 1 191 ? 24.648 1.747 -32.203 1.00 93.00 191 THR A CA 1
ATOM 1478 C C . THR A 1 191 ? 26.060 2.330 -32.203 1.00 93.00 191 THR A C 1
ATOM 1480 O O . THR A 1 191 ? 26.595 2.633 -33.269 1.00 93.00 191 THR A O 1
ATOM 1483 N N . ARG A 1 192 ? 26.706 2.448 -31.034 1.00 95.44 192 ARG A N 1
ATOM 1484 C CA . ARG A 1 192 ? 28.123 2.829 -30.948 1.00 95.44 192 ARG A CA 1
ATOM 1485 C C . ARG A 1 192 ? 29.025 1.786 -31.603 1.00 95.44 192 ARG A C 1
ATOM 1487 O O . ARG A 1 192 ? 29.877 2.167 -32.398 1.00 95.44 192 ARG A O 1
ATOM 1494 N N . LYS A 1 193 ? 28.824 0.499 -31.303 1.00 95.50 193 LYS A N 1
ATOM 1495 C CA . LYS A 1 193 ? 29.655 -0.576 -31.859 1.00 95.50 193 LYS A CA 1
ATOM 1496 C C . LYS A 1 193 ? 29.515 -0.678 -33.377 1.00 95.50 193 LYS A C 1
ATOM 1498 O O . LYS A 1 193 ? 30.513 -0.846 -34.060 1.00 95.50 193 LYS A O 1
ATOM 1503 N N . MET A 1 194 ? 28.309 -0.483 -33.908 1.00 94.00 194 MET A N 1
ATOM 1504 C CA . MET A 1 194 ? 28.075 -0.415 -35.354 1.00 94.00 194 MET A CA 1
ATOM 1505 C C . MET A 1 194 ? 28.855 0.722 -36.020 1.00 94.00 194 MET A C 1
ATOM 1507 O O . MET A 1 194 ? 29.478 0.517 -37.057 1.00 94.00 194 MET A O 1
ATOM 1511 N N . LYS A 1 195 ? 28.877 1.913 -35.408 1.00 96.31 195 LYS A N 1
ATOM 1512 C CA . LYS A 1 195 ? 29.673 3.042 -35.917 1.00 96.31 195 LYS A CA 1
ATOM 1513 C C . LYS A 1 195 ? 31.178 2.770 -35.858 1.00 96.31 195 LYS A C 1
ATOM 1515 O O . LYS A 1 195 ? 31.881 3.124 -36.793 1.00 96.31 195 LYS A O 1
ATOM 1520 N N . GLU A 1 196 ? 31.656 2.145 -34.783 1.00 96.88 196 GLU A N 1
ATOM 1521 C CA . GLU A 1 196 ? 33.060 1.739 -34.626 1.00 96.88 196 GLU A CA 1
ATOM 1522 C C . GLU A 1 196 ? 33.475 0.739 -35.712 1.00 96.88 196 GLU A C 1
ATOM 1524 O O . GLU A 1 196 ? 34.445 0.981 -36.417 1.00 96.88 196 GLU A O 1
ATOM 1529 N N . VAL A 1 197 ? 32.692 -0.327 -35.914 1.00 96.50 197 VAL A N 1
ATOM 1530 C CA . VAL A 1 197 ? 32.939 -1.337 -36.957 1.00 96.50 197 VAL A CA 1
ATOM 1531 C C . VAL A 1 197 ? 32.900 -0.712 -38.354 1.00 96.50 197 VAL A C 1
ATOM 1533 O O . VAL A 1 197 ? 33.755 -1.007 -39.180 1.00 96.50 197 VAL A O 1
ATOM 1536 N N . SER A 1 198 ? 31.953 0.193 -38.618 1.00 96.25 198 SER A N 1
ATOM 1537 C CA . SER A 1 198 ? 31.892 0.908 -39.897 1.00 96.25 198 SER A CA 1
ATOM 1538 C C . SER A 1 198 ? 33.129 1.777 -40.144 1.00 96.25 198 SER A C 1
ATOM 1540 O O . SER A 1 198 ? 33.594 1.839 -41.279 1.00 96.25 198 SER A O 1
ATOM 1542 N N . ALA A 1 199 ? 33.646 2.456 -39.116 1.00 97.25 199 ALA A N 1
ATOM 1543 C CA . ALA A 1 199 ? 34.861 3.261 -39.231 1.00 97.25 199 ALA A CA 1
ATOM 1544 C C . ALA A 1 199 ? 36.113 2.385 -39.408 1.00 97.25 199 ALA A C 1
ATOM 1546 O O . ALA A 1 199 ? 36.987 2.729 -40.198 1.00 97.25 199 ALA A O 1
ATOM 1547 N N . GLU A 1 200 ? 36.173 1.240 -38.723 1.00 97.25 200 GLU A N 1
ATOM 1548 C CA . GLU A 1 200 ? 37.249 0.251 -38.855 1.00 97.25 200 GLU A CA 1
ATOM 1549 C C . GLU A 1 200 ? 37.327 -0.306 -40.285 1.00 97.25 200 GLU A C 1
ATOM 1551 O O . GLU A 1 200 ? 38.407 -0.350 -40.864 1.00 97.25 200 GLU A O 1
ATOM 1556 N N . ILE A 1 201 ? 36.184 -0.660 -40.890 1.00 96.50 201 ILE A N 1
ATOM 1557 C CA . ILE A 1 201 ? 36.121 -1.142 -42.281 1.00 96.50 201 ILE A CA 1
ATOM 1558 C C . ILE A 1 201 ? 36.653 -0.079 -43.249 1.00 96.50 201 ILE A C 1
ATOM 1560 O O . ILE A 1 201 ? 37.493 -0.386 -44.090 1.00 96.50 201 ILE A O 1
ATOM 1564 N N . GLN A 1 202 ? 36.211 1.177 -43.108 1.00 97.19 202 GLN A N 1
ATOM 1565 C CA . GLN A 1 202 ? 36.703 2.271 -43.955 1.00 97.19 202 GLN A CA 1
ATOM 1566 C C . GLN A 1 202 ? 38.209 2.494 -43.793 1.00 97.19 202 GLN A C 1
ATOM 1568 O O . GLN A 1 202 ? 38.902 2.766 -44.771 1.00 97.19 202 GLN A O 1
ATOM 1573 N N . LEU A 1 203 ? 38.732 2.372 -42.570 1.00 97.88 203 LEU A N 1
ATOM 1574 C CA . LEU A 1 203 ? 40.165 2.485 -42.321 1.00 97.88 203 LEU A CA 1
ATOM 1575 C C . LEU A 1 203 ? 40.938 1.344 -42.993 1.00 97.88 203 LEU A C 1
ATOM 1577 O O . LEU A 1 203 ? 41.916 1.613 -43.686 1.00 97.88 203 LEU A O 1
ATOM 1581 N N . GLN A 1 204 ? 40.483 0.097 -42.833 1.00 97.25 204 GLN A N 1
ATOM 1582 C CA . GLN A 1 204 ? 41.099 -1.077 -43.459 1.00 97.25 204 GLN A CA 1
ATOM 1583 C C . GLN A 1 204 ? 41.105 -0.973 -44.989 1.00 97.25 204 GLN A C 1
ATOM 1585 O O . GLN A 1 204 ? 42.121 -1.276 -45.610 1.00 97.25 204 GLN A O 1
ATOM 1590 N N . GLU A 1 205 ? 40.018 -0.487 -45.594 1.00 95.44 205 GLU A N 1
ATOM 1591 C CA . GLU A 1 205 ? 39.936 -0.228 -47.035 1.00 95.44 205 GLU A CA 1
ATOM 1592 C C . GLU A 1 205 ? 40.970 0.817 -47.484 1.00 95.44 205 GLU A C 1
ATOM 1594 O O . GLU A 1 205 ? 41.713 0.593 -48.439 1.00 95.44 205 GLU A O 1
ATOM 1599 N N . VAL A 1 206 ? 41.072 1.948 -46.775 1.00 98.00 206 VAL A N 1
ATOM 1600 C CA . VAL A 1 206 ? 42.061 2.993 -47.087 1.00 98.00 206 VAL A CA 1
ATOM 1601 C C . VAL A 1 206 ? 43.491 2.470 -46.938 1.00 98.00 206 VAL A C 1
ATOM 1603 O O . VAL A 1 206 ? 44.324 2.751 -47.798 1.00 98.00 206 VAL A O 1
ATOM 1606 N N . THR A 1 207 ? 43.784 1.695 -45.892 1.00 97.81 207 THR A N 1
ATOM 1607 C CA . THR A 1 207 ? 45.102 1.073 -45.694 1.00 97.81 207 THR A CA 1
ATOM 1608 C C . THR A 1 207 ? 45.438 0.110 -46.831 1.00 97.81 207 THR A C 1
ATOM 1610 O O . THR A 1 207 ? 46.493 0.259 -47.444 1.00 97.81 207 THR A O 1
ATOM 1613 N N . ALA A 1 208 ? 44.522 -0.796 -47.186 1.00 94.94 208 ALA A N 1
ATOM 1614 C CA . ALA A 1 208 ? 44.720 -1.734 -48.290 1.00 94.94 208 ALA A CA 1
ATOM 1615 C C . ALA A 1 208 ? 44.934 -1.013 -49.633 1.00 94.94 208 ALA A C 1
ATOM 1617 O O . ALA A 1 208 ? 45.801 -1.399 -50.416 1.00 94.94 208 ALA A O 1
ATOM 1618 N N . ASN A 1 209 ? 44.198 0.075 -49.883 1.00 95.31 209 ASN A N 1
ATOM 1619 C CA . ASN A 1 209 ? 44.365 0.896 -51.083 1.00 95.31 209 ASN A CA 1
ATOM 1620 C C . ASN A 1 209 ? 45.734 1.593 -51.128 1.00 95.31 209 ASN A C 1
ATOM 1622 O O . ASN A 1 209 ? 46.350 1.665 -52.192 1.00 95.31 209 ASN A O 1
ATOM 1626 N N . ILE A 1 210 ? 46.227 2.104 -49.995 1.00 97.44 210 ILE A N 1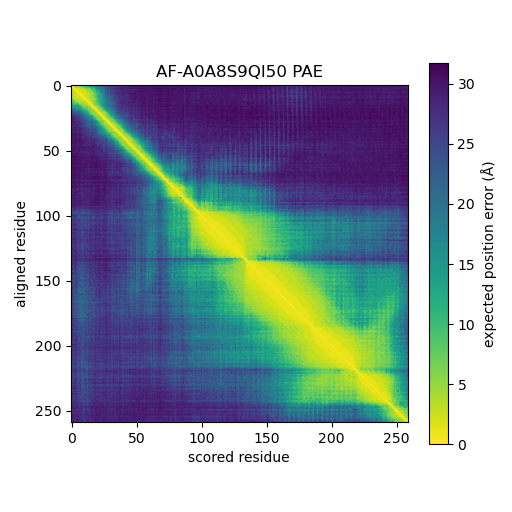
ATOM 1627 C CA . ILE A 1 210 ?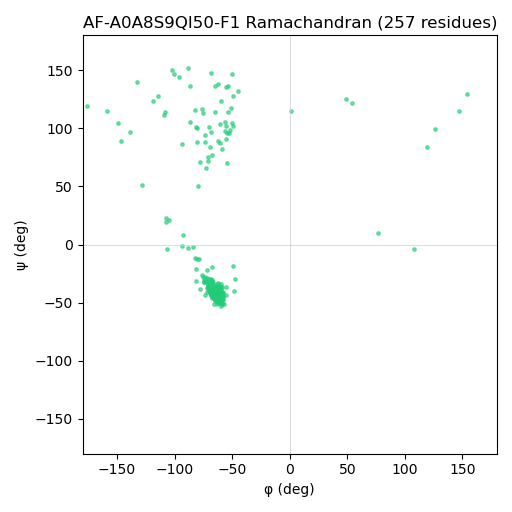 47.568 2.704 -49.904 1.00 97.44 210 ILE A CA 1
ATOM 1628 C C . ILE A 1 210 ? 48.646 1.658 -50.205 1.00 97.44 210 ILE A C 1
ATOM 1630 O O . ILE A 1 210 ? 49.556 1.935 -50.990 1.00 97.44 210 ILE A O 1
ATOM 1634 N N . ASP A 1 211 ? 48.535 0.467 -49.616 1.00 95.06 211 ASP A N 1
ATOM 1635 C CA . ASP A 1 211 ? 49.481 -0.630 -49.833 1.00 95.06 211 ASP A CA 1
ATOM 1636 C C . ASP A 1 211 ? 49.490 -1.066 -51.305 1.00 95.06 211 ASP A C 1
ATOM 1638 O O . ASP A 1 211 ? 50.554 -1.145 -51.920 1.00 95.06 211 ASP A O 1
ATOM 1642 N N . LEU A 1 212 ? 48.310 -1.219 -51.915 1.00 92.62 212 LEU A N 1
ATOM 1643 C CA . LEU A 1 212 ? 48.166 -1.534 -53.337 1.00 92.62 212 LEU A CA 1
ATOM 1644 C C . LEU A 1 212 ? 48.841 -0.489 -54.240 1.00 92.62 212 LEU A C 1
ATOM 1646 O O . LEU A 1 212 ? 49.556 -0.836 -55.181 1.00 92.62 212 LEU A O 1
ATOM 1650 N N . ILE A 1 213 ? 48.629 0.801 -53.958 1.00 94.81 213 ILE A N 1
ATOM 1651 C CA . ILE A 1 213 ? 49.252 1.895 -54.717 1.00 94.81 213 ILE A CA 1
ATOM 1652 C C . ILE A 1 213 ? 50.780 1.839 -54.597 1.00 94.81 213 ILE A C 1
ATOM 1654 O O . ILE A 1 213 ? 51.478 2.108 -55.577 1.00 94.81 213 ILE A O 1
ATOM 1658 N N . ASN A 1 214 ? 51.311 1.489 -53.424 1.00 94.88 214 ASN A N 1
ATOM 1659 C CA . ASN A 1 214 ? 52.751 1.340 -53.233 1.00 94.88 214 ASN A CA 1
ATOM 1660 C C . ASN A 1 214 ? 53.326 0.168 -54.041 1.00 94.88 214 ASN A C 1
ATOM 1662 O O . ASN A 1 214 ? 54.307 0.372 -54.752 1.00 94.88 214 ASN A O 1
ATOM 1666 N N . GLU A 1 215 ? 52.687 -1.003 -54.017 1.00 93.38 215 GLU A N 1
ATOM 1667 C CA . GLU A 1 215 ? 53.123 -2.184 -54.782 1.00 93.38 215 GLU A CA 1
ATOM 1668 C C . GLU A 1 215 ? 53.101 -1.949 -56.303 1.00 93.38 215 GLU A C 1
ATOM 1670 O O . GLU A 1 215 ? 54.040 -2.313 -57.017 1.00 93.38 215 GLU A O 1
ATOM 1675 N N . LEU A 1 216 ? 52.055 -1.282 -56.811 1.00 91.12 216 LEU A N 1
ATOM 1676 C CA . LEU A 1 216 ? 51.967 -0.889 -58.223 1.00 91.12 216 LEU A CA 1
ATOM 1677 C C . LEU A 1 216 ? 53.079 0.097 -58.610 1.00 91.12 216 LEU A C 1
ATOM 1679 O O . LEU A 1 216 ? 53.658 -0.012 -59.691 1.00 91.12 216 LEU A O 1
ATOM 1683 N N . LYS A 1 217 ? 53.383 1.061 -57.733 1.00 92.31 217 LYS A N 1
ATOM 1684 C CA . LYS A 1 217 ? 54.434 2.067 -57.945 1.00 92.31 217 LYS A CA 1
ATOM 1685 C C . LYS A 1 217 ? 55.829 1.434 -57.980 1.00 92.31 217 LYS A C 1
ATOM 1687 O O . LYS A 1 217 ? 56.650 1.849 -58.797 1.00 92.31 217 LYS A O 1
ATOM 1692 N N . ASP A 1 218 ? 56.083 0.437 -57.137 1.00 93.69 218 ASP A N 1
ATOM 1693 C CA . ASP A 1 218 ? 57.388 -0.229 -57.031 1.00 93.69 218 ASP A CA 1
ATOM 1694 C C . ASP A 1 218 ? 57.570 -1.356 -58.076 1.00 93.69 218 ASP A C 1
ATOM 1696 O O . ASP A 1 218 ? 58.646 -1.947 -58.184 1.00 93.69 218 ASP A O 1
ATOM 1700 N N . GLY A 1 219 ? 56.542 -1.626 -58.893 1.00 88.38 219 GLY A N 1
ATOM 1701 C CA . GLY A 1 219 ? 56.556 -2.634 -59.959 1.00 88.38 219 GLY A CA 1
ATOM 1702 C C . GLY A 1 219 ? 56.405 -4.077 -59.466 1.00 88.38 219 GLY A C 1
ATOM 1703 O O . GLY A 1 219 ? 56.586 -5.005 -60.255 1.00 88.38 219 GLY A O 1
ATOM 1704 N N . GLY A 1 220 ? 56.076 -4.272 -58.184 1.00 85.44 220 GLY A N 1
ATOM 1705 C CA . GLY A 1 220 ? 55.857 -5.584 -57.565 1.00 85.44 220 GLY A CA 1
ATOM 1706 C C . GLY A 1 220 ? 54.557 -6.261 -58.009 1.00 85.44 220 GLY A C 1
ATOM 1707 O O . GLY A 1 220 ? 54.457 -7.487 -57.973 1.00 85.44 220 GLY A O 1
ATOM 1708 N N . LEU A 1 221 ? 53.588 -5.478 -58.496 1.00 87.44 221 LEU A N 1
ATOM 1709 C CA . LEU A 1 221 ? 52.272 -5.948 -58.926 1.00 87.44 221 LEU A CA 1
ATOM 1710 C C . LEU A 1 221 ? 51.894 -5.371 -60.297 1.00 87.44 221 LEU A C 1
ATOM 1712 O O . LEU A 1 221 ? 52.128 -4.195 -60.575 1.00 87.44 221 LEU A O 1
ATOM 1716 N N . THR A 1 222 ? 51.287 -6.186 -61.165 1.00 90.50 222 THR A N 1
ATOM 1717 C CA . THR A 1 222 ? 50.741 -5.733 -62.455 1.00 90.50 222 THR A CA 1
ATOM 1718 C C . THR A 1 222 ? 49.226 -5.553 -62.369 1.00 90.50 222 THR A C 1
ATOM 1720 O O . THR A 1 222 ? 48.536 -6.298 -61.673 1.00 90.50 222 THR A O 1
ATOM 1723 N N . VAL A 1 223 ? 48.693 -4.574 -63.107 1.00 89.12 223 VAL A N 1
ATOM 1724 C CA . VAL A 1 223 ? 47.259 -4.221 -63.084 1.00 89.12 223 VAL A CA 1
ATOM 1725 C C . VAL A 1 223 ? 46.364 -5.407 -63.469 1.00 89.12 223 VAL A C 1
ATOM 1727 O O . VAL A 1 223 ? 45.346 -5.639 -62.823 1.00 89.12 223 VAL A O 1
ATOM 1730 N N . ASP A 1 224 ? 46.757 -6.189 -64.479 1.00 89.75 224 ASP A N 1
ATOM 1731 C CA . ASP A 1 224 ? 45.970 -7.337 -64.951 1.00 89.75 224 ASP A CA 1
ATOM 1732 C C . ASP A 1 224 ? 45.912 -8.477 -63.924 1.00 89.75 224 ASP A C 1
ATOM 1734 O O . ASP A 1 224 ? 44.877 -9.132 -63.781 1.00 89.75 224 ASP A O 1
ATOM 1738 N N . ALA A 1 225 ? 47.007 -8.705 -63.190 1.00 88.56 225 ALA A N 1
ATOM 1739 C CA . ALA A 1 225 ? 47.059 -9.727 -62.150 1.00 88.56 225 ALA A CA 1
ATOM 1740 C C . ALA A 1 225 ? 46.155 -9.361 -60.963 1.00 88.56 225 ALA A C 1
ATOM 1742 O O . ALA A 1 225 ? 45.403 -10.206 -60.478 1.00 88.56 225 ALA A O 1
ATOM 1743 N N . GLU A 1 226 ? 46.170 -8.096 -60.538 1.00 88.12 226 GLU A N 1
ATOM 1744 C CA . GLU A 1 226 ? 45.316 -7.632 -59.442 1.00 88.12 226 GLU A CA 1
ATOM 1745 C C . GLU A 1 226 ? 43.832 -7.620 -59.825 1.00 88.12 226 GLU A C 1
ATOM 1747 O O . GLU A 1 226 ? 42.977 -8.005 -59.029 1.00 88.12 226 GLU A O 1
ATOM 1752 N N . LEU A 1 227 ? 43.507 -7.255 -61.068 1.00 90.19 227 LEU A N 1
ATOM 1753 C CA . LEU A 1 227 ? 42.130 -7.279 -61.558 1.00 90.19 227 LEU A CA 1
ATOM 1754 C C . LEU A 1 227 ? 41.537 -8.695 -61.553 1.00 90.19 227 LEU A C 1
ATOM 1756 O O . LEU A 1 227 ? 40.360 -8.866 -61.230 1.00 90.19 227 LEU A O 1
ATOM 1760 N N . ALA A 1 228 ? 42.335 -9.711 -61.894 1.00 92.19 228 ALA A N 1
ATOM 1761 C CA . ALA A 1 228 ? 41.904 -11.104 -61.808 1.00 92.19 228 ALA A CA 1
ATOM 1762 C C . ALA A 1 228 ? 41.615 -11.518 -60.354 1.00 92.19 228 ALA A C 1
ATOM 1764 O O . ALA A 1 228 ? 40.570 -12.111 -60.088 1.00 92.19 228 ALA A O 1
ATOM 1765 N N . ARG A 1 229 ? 42.492 -11.138 -59.415 1.00 90.69 229 ARG A N 1
ATOM 1766 C CA . ARG A 1 229 ? 42.343 -11.428 -57.980 1.00 90.69 229 ARG A CA 1
ATOM 1767 C C . ARG A 1 229 ? 41.113 -10.748 -57.368 1.00 90.69 229 ARG A C 1
ATOM 1769 O O . ARG A 1 229 ? 40.380 -11.374 -56.607 1.00 90.69 229 ARG A O 1
ATOM 1776 N N . LEU A 1 230 ? 40.861 -9.482 -57.710 1.00 89.50 230 LEU A N 1
ATOM 1777 C CA . LEU A 1 230 ? 39.701 -8.737 -57.207 1.00 89.50 230 LEU A CA 1
ATOM 1778 C C . LEU A 1 230 ? 38.372 -9.340 -57.677 1.00 89.50 230 LEU A C 1
ATOM 1780 O O . LEU A 1 230 ? 37.437 -9.397 -56.887 1.00 89.50 230 LEU A O 1
ATOM 1784 N N . LYS A 1 231 ? 38.291 -9.839 -58.917 1.00 91.25 231 LYS A N 1
ATOM 1785 C CA . LYS A 1 231 ? 37.085 -10.516 -59.427 1.00 91.25 231 LYS A CA 1
ATOM 1786 C C . LYS A 1 231 ? 36.779 -11.831 -58.719 1.00 91.25 231 LYS A C 1
ATOM 1788 O O . LYS A 1 231 ? 35.614 -12.166 -58.536 1.00 91.25 231 LYS A O 1
ATOM 1793 N N . GLU A 1 232 ? 37.809 -12.586 -58.350 1.00 91.69 232 GLU A N 1
ATOM 1794 C CA . GLU A 1 232 ? 37.632 -13.802 -57.551 1.00 91.69 232 GLU A CA 1
ATOM 1795 C C . GLU A 1 232 ? 37.077 -13.448 -56.162 1.00 91.69 232 GLU A C 1
ATOM 1797 O O . GLU A 1 232 ? 36.052 -13.983 -55.745 1.00 91.69 232 GLU A O 1
ATOM 1802 N N . MET A 1 233 ? 37.677 -12.452 -55.502 1.00 90.25 233 MET A N 1
ATOM 1803 C CA . MET A 1 233 ? 37.262 -12.001 -54.171 1.00 90.25 233 MET A CA 1
ATOM 1804 C C . MET A 1 233 ? 35.879 -11.323 -54.153 1.00 90.25 233 MET A C 1
ATOM 1806 O O . MET A 1 233 ? 35.155 -11.435 -53.166 1.00 90.25 233 MET A O 1
ATOM 1810 N N . GLU A 1 234 ? 35.485 -10.638 -55.231 1.00 90.88 234 GLU A N 1
ATOM 1811 C CA . GLU A 1 234 ? 34.130 -10.099 -55.414 1.00 90.88 234 GLU A CA 1
ATOM 1812 C C . GLU A 1 234 ? 33.080 -11.217 -55.338 1.00 90.88 234 GLU A C 1
ATOM 1814 O O . GLU A 1 234 ? 32.125 -11.102 -54.570 1.00 90.88 234 GLU A O 1
ATOM 1819 N N . GLY A 1 235 ? 33.301 -12.331 -56.045 1.00 89.38 235 GLY A N 1
ATOM 1820 C CA . GLY A 1 235 ? 32.404 -13.490 -56.004 1.00 89.38 235 GLY A CA 1
ATOM 1821 C C . GLY A 1 235 ? 32.293 -14.120 -54.610 1.00 89.38 235 GLY A C 1
ATOM 1822 O O . GLY A 1 235 ? 31.193 -14.467 -54.170 1.00 89.38 235 GLY A O 1
ATOM 1823 N N . ASP A 1 236 ? 33.405 -14.208 -53.876 1.00 89.44 236 ASP A N 1
ATOM 1824 C CA . ASP A 1 236 ? 33.406 -14.698 -52.491 1.00 89.44 236 ASP A CA 1
ATOM 1825 C C . ASP A 1 236 ? 32.607 -13.770 -51.560 1.00 89.44 236 ASP A C 1
ATOM 1827 O O . ASP A 1 236 ? 31.789 -14.228 -50.754 1.00 89.44 236 ASP A O 1
ATOM 1831 N N . CYS A 1 237 ? 32.793 -12.454 -51.697 1.00 86.50 237 CYS A N 1
ATOM 1832 C CA . CYS A 1 237 ? 32.054 -11.447 -50.938 1.00 86.50 237 CYS A CA 1
ATOM 1833 C C . CYS A 1 237 ? 30.545 -11.502 -51.220 1.00 86.50 237 CYS A C 1
ATOM 1835 O O . CYS A 1 237 ? 29.750 -11.449 -50.278 1.00 86.50 237 CYS A O 1
ATOM 1837 N N . GLU A 1 238 ? 30.132 -11.659 -52.479 1.00 88.31 238 GLU A N 1
ATOM 1838 C CA . GLU A 1 238 ? 28.721 -11.841 -52.844 1.00 88.31 238 GLU A CA 1
ATOM 1839 C C . GLU A 1 238 ? 28.108 -13.073 -52.158 1.00 88.31 238 GLU A C 1
ATOM 1841 O O . GLU A 1 238 ? 27.004 -13.000 -51.603 1.00 88.31 238 GLU A O 1
ATOM 1846 N N . GLY A 1 239 ? 28.843 -14.190 -52.117 1.00 87.88 239 GLY A N 1
ATOM 1847 C CA . GLY A 1 239 ? 28.419 -15.409 -51.424 1.00 87.88 239 GLY A CA 1
ATOM 1848 C C . GLY A 1 239 ? 28.249 -15.221 -49.910 1.00 87.88 239 GLY A C 1
ATOM 1849 O O . GLY A 1 239 ? 27.274 -15.707 -49.317 1.00 87.88 239 GLY A O 1
ATOM 1850 N N . LEU A 1 240 ? 29.159 -14.476 -49.275 1.00 86.44 240 LEU A N 1
ATOM 1851 C CA . LEU A 1 240 ? 29.080 -14.148 -47.847 1.00 86.44 240 LEU A CA 1
ATOM 1852 C C . LEU A 1 240 ? 27.890 -13.233 -47.531 1.00 86.44 240 LEU A C 1
ATOM 1854 O O . LEU A 1 240 ? 27.163 -13.489 -46.567 1.00 86.44 240 LEU A O 1
ATOM 1858 N N . VAL A 1 241 ? 27.640 -12.213 -48.358 1.00 83.81 241 VAL A N 1
ATOM 1859 C CA . VAL A 1 241 ? 26.492 -11.302 -48.200 1.00 83.81 241 VAL A CA 1
ATOM 1860 C C . VAL A 1 241 ? 25.169 -12.062 -48.322 1.00 83.81 241 VAL A C 1
ATOM 1862 O O . VAL A 1 241 ? 24.287 -11.902 -47.473 1.00 83.81 241 VAL A O 1
ATOM 1865 N N . ALA A 1 242 ? 25.040 -12.939 -49.322 1.00 84.81 242 ALA A N 1
ATOM 1866 C CA . ALA A 1 242 ? 23.852 -13.774 -49.489 1.00 84.81 242 ALA A CA 1
ATOM 1867 C C . ALA A 1 242 ? 23.606 -14.685 -48.270 1.00 84.81 242 ALA A C 1
ATOM 1869 O O . ALA A 1 242 ? 22.468 -14.834 -47.822 1.00 84.81 242 ALA A O 1
ATOM 1870 N N . SER A 1 243 ? 24.669 -15.248 -47.687 1.00 78.25 243 SER A N 1
ATOM 1871 C CA . SER A 1 243 ? 24.584 -16.125 -46.509 1.00 78.25 243 SER A CA 1
ATOM 1872 C C . SER A 1 243 ? 24.192 -15.376 -45.228 1.00 78.25 243 SER A C 1
ATOM 1874 O O . SER A 1 243 ? 23.406 -15.881 -44.417 1.00 78.25 243 SER A O 1
ATOM 1876 N N . ALA A 1 244 ? 24.700 -14.155 -45.043 1.00 76.81 244 ALA A N 1
ATOM 1877 C CA . ALA A 1 244 ? 24.371 -13.317 -43.891 1.00 76.81 244 ALA A CA 1
ATOM 1878 C C . ALA A 1 244 ? 22.892 -12.886 -43.897 1.00 76.81 244 ALA A C 1
ATOM 1880 O O .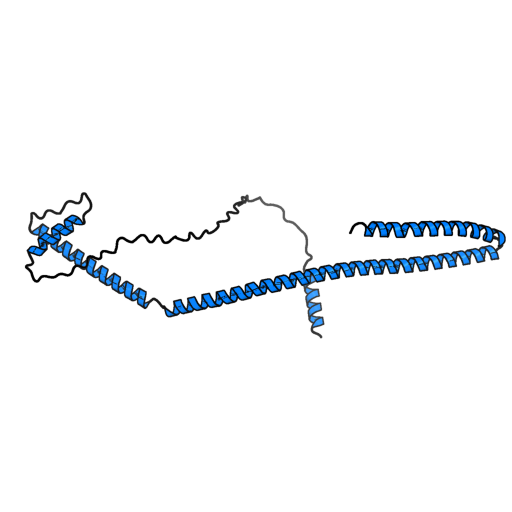 ALA A 1 244 ? 22.216 -12.991 -42.871 1.00 76.81 244 ALA A O 1
ATOM 1881 N N . ALA A 1 245 ? 22.349 -12.511 -45.062 1.00 70.25 245 ALA A N 1
ATOM 1882 C CA . ALA A 1 245 ? 20.955 -12.079 -45.201 1.00 70.25 245 ALA A CA 1
ATOM 1883 C C . ALA A 1 245 ? 19.927 -13.153 -44.779 1.00 70.25 245 ALA A C 1
ATOM 1885 O O . ALA A 1 245 ? 18.879 -12.829 -44.219 1.00 70.25 245 ALA A O 1
ATOM 1886 N N . VAL A 1 246 ? 20.229 -14.438 -44.996 1.00 65.06 246 VAL A N 1
ATOM 1887 C CA . VAL A 1 246 ? 19.361 -15.567 -44.599 1.00 65.06 246 VAL A CA 1
ATOM 1888 C C . VAL A 1 246 ? 19.347 -15.783 -43.076 1.00 65.06 246 VAL A C 1
ATOM 1890 O O . VAL A 1 246 ? 18.350 -16.243 -42.504 1.00 65.06 246 VAL A O 1
ATOM 1893 N N . SER A 1 247 ? 20.434 -15.427 -42.392 1.00 61.03 247 SER A N 1
ATOM 1894 C CA . SER A 1 247 ? 20.606 -15.685 -40.958 1.00 61.03 247 SER A CA 1
ATOM 1895 C C . SER A 1 247 ? 19.830 -14.694 -40.082 1.00 61.03 247 SER A C 1
ATOM 1897 O O . SER A 1 247 ? 19.204 -15.106 -39.102 1.00 61.03 247 SER A O 1
ATOM 1899 N N . ASP A 1 248 ? 19.768 -13.418 -40.471 1.00 54.56 248 ASP A N 1
ATOM 1900 C CA . ASP A 1 248 ? 19.101 -12.366 -39.686 1.00 54.56 248 ASP A CA 1
ATOM 1901 C C . ASP A 1 248 ? 17.576 -12.558 -39.580 1.00 54.56 248 ASP A C 1
ATOM 1903 O O . ASP A 1 248 ? 16.974 -12.322 -38.529 1.00 54.56 248 ASP A O 1
ATOM 1907 N N . TRP A 1 249 ? 16.935 -13.075 -40.633 1.00 55.75 249 TRP A N 1
ATOM 1908 C CA . TRP A 1 249 ? 15.483 -13.310 -40.653 1.00 55.75 249 TRP A CA 1
ATOM 1909 C C . TRP A 1 249 ? 15.085 -14.528 -39.810 1.00 55.75 249 TRP A C 1
ATOM 1911 O O . TRP A 1 249 ? 14.027 -14.546 -39.177 1.00 55.75 249 TRP A O 1
ATOM 1921 N N . SER A 1 250 ? 15.960 -15.533 -39.752 1.00 59.09 250 SER A N 1
ATOM 1922 C CA . SER A 1 250 ? 15.749 -16.773 -38.996 1.00 59.09 250 SER A CA 1
ATOM 1923 C C . SER A 1 250 ? 15.772 -16.542 -37.480 1.00 59.09 250 SER A C 1
ATOM 1925 O O . SER A 1 250 ? 15.053 -17.208 -36.730 1.00 59.09 250 SER A O 1
ATOM 1927 N N . ILE A 1 251 ? 16.584 -15.582 -37.027 1.00 56.94 251 ILE A N 1
ATOM 1928 C CA . ILE A 1 251 ? 16.701 -15.194 -35.616 1.00 56.94 251 ILE A CA 1
ATOM 1929 C C . ILE A 1 251 ? 15.456 -14.411 -35.180 1.00 56.94 251 ILE A C 1
ATOM 1931 O O . ILE A 1 251 ? 14.876 -14.721 -34.140 1.00 56.94 251 ILE A O 1
ATOM 1935 N N . TRP A 1 252 ? 14.976 -13.476 -36.008 1.00 53.38 252 TRP A N 1
ATOM 1936 C CA . TRP A 1 252 ? 13.753 -12.720 -35.722 1.00 53.38 252 TRP A CA 1
ATOM 1937 C C . TRP A 1 252 ? 12.497 -13.613 -35.717 1.00 53.38 252 TRP A C 1
ATOM 1939 O O . TRP A 1 252 ? 11.705 -13.563 -34.776 1.00 53.38 252 TRP A O 1
ATOM 1949 N N . ALA A 1 253 ? 12.361 -14.520 -36.694 1.00 54.00 253 ALA A N 1
ATOM 1950 C CA . ALA A 1 253 ? 11.222 -15.440 -36.781 1.00 54.00 253 ALA A CA 1
ATOM 1951 C C . ALA A 1 253 ? 11.114 -16.407 -35.582 1.00 54.00 253 ALA A C 1
ATOM 1953 O O . ALA A 1 253 ? 10.010 -16.742 -35.153 1.00 54.00 253 ALA A O 1
ATOM 1954 N N . ARG A 1 254 ? 12.244 -16.837 -34.999 1.00 52.09 254 ARG A N 1
ATOM 1955 C CA . ARG A 1 254 ? 12.248 -17.686 -33.791 1.00 52.09 254 ARG A CA 1
ATOM 1956 C C . ARG A 1 254 ? 11.884 -16.923 -32.520 1.00 52.09 254 ARG A C 1
ATOM 1958 O O . ARG A 1 254 ? 11.263 -17.504 -31.634 1.00 52.09 254 ARG A O 1
ATOM 1965 N N . SER A 1 255 ? 12.232 -15.643 -32.426 1.00 52.25 255 SER A N 1
ATOM 1966 C CA . SER A 1 255 ? 11.883 -14.809 -31.271 1.00 52.25 255 SER A CA 1
ATOM 1967 C C . SER A 1 255 ? 10.406 -14.401 -31.254 1.00 52.25 255 SER A C 1
ATOM 1969 O O . SER A 1 255 ? 9.832 -14.288 -30.175 1.00 52.25 255 SER A O 1
ATOM 1971 N N . SER A 1 256 ? 9.761 -14.255 -32.417 1.00 50.62 256 SER A N 1
ATOM 1972 C CA . SER A 1 256 ? 8.329 -13.925 -32.516 1.00 50.62 256 SER A CA 1
ATOM 1973 C C . SER A 1 256 ? 7.374 -15.114 -32.326 1.00 50.62 256 SER A C 1
ATOM 1975 O O . SER A 1 256 ? 6.183 -14.896 -32.150 1.00 50.62 256 SER A O 1
ATOM 1977 N N . SER A 1 257 ? 7.865 -16.360 -32.339 1.00 49.88 257 SER A N 1
ATOM 1978 C CA . SER A 1 257 ? 7.041 -17.575 -32.173 1.00 49.88 257 SER A CA 1
ATOM 1979 C C . SER A 1 257 ? 6.841 -18.013 -30.709 1.00 49.88 257 SER A C 1
ATOM 1981 O O . SER A 1 257 ? 6.148 -19.000 -30.470 1.00 49.88 257 SER A O 1
ATOM 1983 N N . ASN A 1 258 ? 7.458 -17.325 -29.741 1.00 49.53 258 ASN A N 1
ATOM 1984 C CA . ASN A 1 258 ? 7.406 -17.657 -28.307 1.00 49.53 258 ASN A CA 1
ATOM 1985 C C . ASN A 1 258 ? 6.539 -16.681 -27.479 1.00 49.53 258 ASN A C 1
ATOM 1987 O O . ASN A 1 258 ? 6.709 -16.610 -26.261 1.00 49.53 258 ASN A O 1
ATOM 1991 N N . PHE A 1 259 ? 5.640 -15.932 -28.125 1.00 44.88 259 PHE A N 1
ATOM 1992 C CA . PHE A 1 259 ? 4.651 -15.056 -27.485 1.00 44.88 259 PHE A CA 1
ATOM 1993 C C . PHE A 1 259 ? 3.226 -15.512 -27.802 1.00 44.88 259 PHE A C 1
ATOM 1995 O O . PHE A 1 259 ? 3.001 -15.959 -28.949 1.00 44.88 259 PHE A O 1
#

Secondary structure (DSSP, 8-state):
--HHHHHHHHHHHTTSS------------------------------------------------------HHHHHHHHHHHHHHTPPTT-PPPP-SSHHHHHHHHHHHHHHHHHHHHHHHHHHHHHHHHHHH--HHHHHHHHHHHHHHHHHHHHHHHHHHHHHHHHHHHHHHHHHHHHHHHHHHHHHHHHHHHHHHHHHHHHHHHHHHHHHHHHHHHTSS-HHHHHHHHHHHHHHHHHHHHHHHHHHHHHHHHHHTT-

Foldseek 3Di:
DDPVVVVVVVVVVVVPPPDDDDDDDDDDDDDDDDPPPDPPPPPPPVPPPPPPPPPPPPPPPPPDDDDDPDDPPVVLVVVVVVVVVPDDPPDDDDDPPDPVSSVVVVVVVVVVVVVVVVVVVVVVVVVVVVVVPPPVVVVVVVVVVVVVVVVVVVVVVVVVVVVVVVVVVVVVVVVVVVVVVVVVVVVVVVVVVVVVVVVVVVVVVVVVVVVVVVCVVVVVDDPVVVVVVVVVVVVVVVVVVVVVVVVVVVVVVVVVVPD